Protein AF-A0A833SID5-F1 (afdb_monomer_lite)

pLDDT: mean 71.06, std 21.08, range [28.03, 97.94]

InterPro domains:
  IPR032416 Peptidase M24, C-terminal domain [PF16188] (126-164)
  IPR036005 Creatinase/aminopeptidase-like [G3DSA:3.90.230.10] (4-164)
  IPR036005 Creatinase/aminopeptidase-like [SSF55920] (22-104)
  IPR050422 Xaa-Pro aminopeptidase P [PTHR43763] (23-121)

Foldseek 3Di:
DWDDQKAFDDDDDPDPDDDPDDDDDDAQGKMWRWGKDDDPPPDIDIDIWIKTKHWDPPPVVVVCVVDVPCPVVCPPPPVDTDIDIDTPDQDFDAPVPDDCVCLPLPPDPDDDPVVSVVSPVVSLVVLVVLLVSLVVSCVPVLVVCVVVVVVVVNVVSCVRSPRDDRDPPDDPCPVDNPPPDDDDDDPPPVVVVVVVVVVVVVVVVVVVVVVVVVPDDDD

Organism: NCBI:txid561572

Radius of gyration: 26.22 Å; chains: 1; bounding box: 89×56×56 Å

Structure (mmCIF, N/CA/C/O backbone):
data_AF-A0A833SID5-F1
#
_entry.id   AF-A0A833SID5-F1
#
loop_
_atom_site.group_PDB
_atom_site.id
_atom_site.type_symbol
_atom_site.label_atom_id
_atom_site.label_alt_id
_atom_site.label_comp_id
_atom_site.label_asym_id
_atom_site.label_entity_id
_atom_site.label_seq_id
_atom_site.pdbx_PDB_ins_code
_atom_site.Cartn_x
_atom_site.Cartn_y
_atom_site.Cartn_z
_atom_site.occupancy
_atom_site.B_iso_or_equiv
_atom_site.auth_seq_id
_atom_site.auth_comp_id
_atom_site.auth_asym_id
_atom_site.auth_atom_id
_atom_site.pdbx_PDB_model_num
ATOM 1 N N . MET A 1 1 ? 6.093 3.063 -22.127 1.00 37.88 1 MET A N 1
ATOM 2 C CA . MET A 1 1 ? 6.348 4.447 -21.662 1.00 37.88 1 MET A CA 1
ATOM 3 C C . MET A 1 1 ? 6.406 4.428 -20.140 1.00 37.88 1 MET A C 1
ATOM 5 O O . MET A 1 1 ? 5.466 3.928 -19.537 1.00 37.88 1 MET A O 1
ATOM 9 N N . PHE A 1 2 ? 7.510 4.869 -19.530 1.00 37.38 2 PHE A N 1
ATOM 10 C CA . PHE A 1 2 ? 7.641 4.954 -18.070 1.00 37.38 2 PHE A CA 1
ATOM 11 C C . PHE A 1 2 ? 7.262 6.373 -17.636 1.00 37.38 2 PHE A C 1
ATOM 13 O O . PHE A 1 2 ? 7.946 7.325 -18.006 1.00 37.38 2 PHE A O 1
ATOM 20 N N . LEU A 1 3 ? 6.148 6.524 -16.920 1.00 41.06 3 LEU A N 1
ATOM 21 C CA . LEU A 1 3 ? 5.820 7.775 -16.232 1.00 41.06 3 LEU A CA 1
ATOM 22 C C . LEU A 1 3 ? 6.660 7.871 -14.951 1.00 41.06 3 LEU A C 1
ATOM 24 O O . LEU A 1 3 ? 7.095 6.845 -14.420 1.00 41.06 3 LEU A O 1
ATOM 28 N N . ALA A 1 4 ? 6.918 9.091 -14.474 1.00 56.03 4 ALA A N 1
ATOM 29 C CA . ALA A 1 4 ? 7.622 9.286 -13.211 1.00 56.03 4 ALA A CA 1
ATOM 30 C C . ALA A 1 4 ? 6.845 8.569 -12.090 1.00 56.03 4 ALA A C 1
ATOM 32 O O . ALA A 1 4 ? 5.646 8.796 -11.957 1.00 56.03 4 ALA A O 1
ATOM 33 N N . PRO A 1 5 ? 7.488 7.702 -11.290 1.00 59.44 5 PRO A N 1
ATOM 34 C CA . PRO A 1 5 ? 6.778 6.865 -10.327 1.00 59.44 5 PRO A CA 1
ATOM 35 C C . PRO A 1 5 ? 6.249 7.652 -9.124 1.00 59.44 5 PRO A C 1
ATOM 37 O O . PRO A 1 5 ? 5.543 7.075 -8.310 1.00 59.44 5 PRO A O 1
ATOM 40 N N . ILE A 1 6 ? 6.611 8.929 -8.965 1.00 66.19 6 ILE A N 1
ATOM 41 C CA . ILE A 1 6 ? 6.176 9.775 -7.851 1.00 66.19 6 ILE A CA 1
ATOM 42 C C . ILE A 1 6 ? 5.775 11.151 -8.391 1.00 66.19 6 ILE A C 1
ATOM 44 O O . ILE A 1 6 ? 6.574 11.799 -9.070 1.00 66.19 6 ILE A O 1
ATOM 48 N N . GLY A 1 7 ? 4.564 11.602 -8.061 1.00 61.44 7 GLY A N 1
ATOM 49 C CA . GLY A 1 7 ? 4.047 12.937 -8.361 1.00 61.44 7 GLY A CA 1
ATOM 50 C C . GLY A 1 7 ? 3.874 13.777 -7.092 1.00 61.44 7 GLY A C 1
ATOM 51 O O . GLY A 1 7 ? 3.420 13.286 -6.061 1.00 61.44 7 GLY A O 1
ATOM 52 N N . VAL A 1 8 ? 4.231 15.062 -7.147 1.00 63.41 8 VAL A N 1
ATOM 53 C CA . VAL A 1 8 ? 4.038 16.019 -6.041 1.00 63.41 8 VAL A CA 1
ATOM 54 C C . VAL A 1 8 ? 2.857 16.921 -6.393 1.00 63.41 8 VAL A C 1
ATOM 56 O O . VAL A 1 8 ? 2.918 17.626 -7.395 1.00 63.41 8 VAL A O 1
ATOM 59 N N . SER A 1 9 ? 1.790 16.926 -5.588 1.00 57.00 9 SER A N 1
ATOM 60 C CA . SER A 1 9 ? 0.571 17.697 -5.906 1.00 57.00 9 SER A CA 1
ATOM 61 C C . SER A 1 9 ? 0.494 19.077 -5.231 1.00 57.00 9 SER A C 1
ATOM 63 O O . SER A 1 9 ? -0.507 19.775 -5.395 1.00 57.00 9 SER A O 1
ATOM 65 N N . TYR A 1 10 ? 1.507 19.500 -4.468 1.00 50.84 10 TYR A N 1
ATOM 66 C CA . TYR A 1 10 ? 1.442 20.751 -3.707 1.00 50.84 10 TYR A CA 1
ATOM 67 C C . TYR A 1 10 ? 2.267 21.891 -4.312 1.00 50.84 10 TYR A C 1
ATOM 69 O O . TYR A 1 10 ? 3.487 21.806 -4.429 1.00 50.84 10 TYR A O 1
ATOM 77 N N . GLY A 1 11 ? 1.579 23.007 -4.573 1.00 50.28 11 GLY A N 1
ATOM 78 C CA . GLY A 1 11 ? 2.122 24.349 -4.368 1.00 50.28 11 GLY A CA 1
ATOM 79 C C . GLY A 1 11 ? 3.142 24.870 -5.376 1.00 50.28 11 GLY A C 1
ATOM 80 O O . GLY A 1 11 ? 3.888 25.778 -5.017 1.00 50.28 11 GLY A O 1
ATOM 81 N N . GLN A 1 12 ? 3.180 24.379 -6.618 1.00 48.44 12 GLN A N 1
ATOM 82 C CA . GLN A 1 12 ? 3.775 25.214 -7.661 1.00 48.44 12 GLN A CA 1
ATOM 83 C C . GLN A 1 12 ? 2.841 26.415 -7.872 1.00 48.44 12 GLN A C 1
ATOM 85 O O . GLN A 1 12 ? 1.665 26.204 -8.184 1.00 48.44 12 GLN A O 1
ATOM 90 N N . PRO A 1 13 ? 3.299 27.672 -7.689 1.00 42.59 13 PRO A N 1
ATOM 91 C CA . PRO A 1 13 ? 2.565 28.784 -8.270 1.00 42.59 13 PRO A CA 1
ATOM 92 C C . PRO A 1 13 ? 2.414 28.489 -9.763 1.00 42.59 13 PRO A C 1
ATOM 94 O O . PRO A 1 13 ? 3.293 27.861 -10.361 1.00 42.59 13 PRO A O 1
ATOM 97 N N . ALA A 1 14 ? 1.308 28.924 -10.364 1.00 46.12 14 ALA A N 1
ATOM 98 C CA . ALA A 1 14 ? 1.163 28.951 -11.813 1.00 46.12 14 ALA A CA 1
ATOM 99 C C . ALA A 1 14 ? 2.188 29.944 -12.385 1.00 46.12 14 ALA A C 1
ATOM 101 O O . ALA A 1 14 ? 1.864 31.071 -12.732 1.00 46.12 14 ALA A O 1
ATOM 102 N N . SER A 1 15 ? 3.456 29.551 -12.400 1.00 43.53 15 SER A N 1
ATOM 103 C CA . SER A 1 15 ? 4.529 30.281 -13.035 1.00 43.53 15 SER A CA 1
ATOM 104 C C . SER A 1 15 ? 4.659 29.670 -14.414 1.00 43.53 15 SER A C 1
ATOM 106 O O . SER A 1 15 ? 5.299 28.637 -14.610 1.00 43.53 15 SER A O 1
ATOM 108 N N . SER A 1 16 ? 4.040 30.336 -15.385 1.00 52.62 16 SER A N 1
ATOM 109 C CA . SER A 1 16 ? 4.694 30.506 -16.676 1.00 52.62 16 SER A CA 1
ATOM 110 C C . SER A 1 16 ? 6.193 30.716 -16.416 1.00 52.62 16 SER A C 1
ATOM 112 O O . SER A 1 16 ? 6.540 31.549 -15.583 1.00 52.62 16 SER A O 1
ATOM 114 N N . ASP A 1 17 ? 7.040 29.915 -17.060 1.00 49.53 17 ASP A N 1
ATOM 115 C CA . ASP A 1 17 ? 8.515 29.947 -17.017 1.00 49.53 17 ASP A CA 1
ATOM 116 C C . ASP A 1 17 ? 9.213 28.840 -16.197 1.00 49.53 17 ASP A C 1
ATOM 118 O O . ASP A 1 17 ? 9.650 28.996 -15.063 1.00 49.53 17 ASP A O 1
ATOM 122 N N . LYS A 1 18 ? 9.396 27.696 -16.871 1.00 54.94 18 LYS A N 1
ATOM 123 C CA . LYS A 1 18 ? 10.677 26.973 -17.040 1.00 54.94 18 LYS A CA 1
ATOM 124 C C . LYS A 1 18 ? 11.638 26.792 -15.844 1.00 54.94 18 LYS A C 1
ATOM 126 O O . LYS A 1 18 ? 12.846 26.796 -16.071 1.00 54.94 18 LYS A O 1
ATOM 131 N N . ILE A 1 19 ? 11.191 26.506 -14.620 1.00 46.69 19 ILE A N 1
ATOM 132 C CA . ILE A 1 19 ? 12.093 25.958 -13.581 1.00 46.69 19 ILE A CA 1
ATOM 133 C C . ILE A 1 19 ? 11.416 24.811 -12.815 1.00 46.69 19 ILE A C 1
ATOM 135 O O . ILE A 1 19 ? 10.753 25.008 -11.801 1.00 46.69 19 ILE A O 1
ATOM 139 N N . CYS A 1 20 ? 11.639 23.573 -13.268 1.00 54.81 20 CYS A N 1
ATOM 140 C CA . CYS A 1 20 ? 11.485 22.382 -12.427 1.00 54.81 20 CYS A CA 1
ATOM 141 C C . CYS A 1 20 ? 12.709 22.279 -11.500 1.00 54.81 20 CYS A C 1
ATOM 143 O O . CYS A 1 20 ? 13.642 21.528 -11.775 1.00 54.81 20 CYS A O 1
ATOM 145 N N . GLY A 1 21 ? 12.750 23.095 -10.445 1.00 58.28 21 GLY A N 1
ATOM 146 C CA . GLY A 1 21 ? 13.761 22.982 -9.389 1.00 58.28 21 GLY A CA 1
ATOM 147 C C . GLY A 1 21 ? 13.457 21.818 -8.431 1.00 58.28 21 GLY A C 1
ATOM 148 O O . GLY A 1 21 ? 12.304 21.387 -8.351 1.00 58.28 21 GLY A O 1
ATOM 149 N N . PRO A 1 22 ? 14.456 21.296 -7.693 1.00 62.47 22 PRO A N 1
ATOM 150 C CA . PRO A 1 22 ? 14.21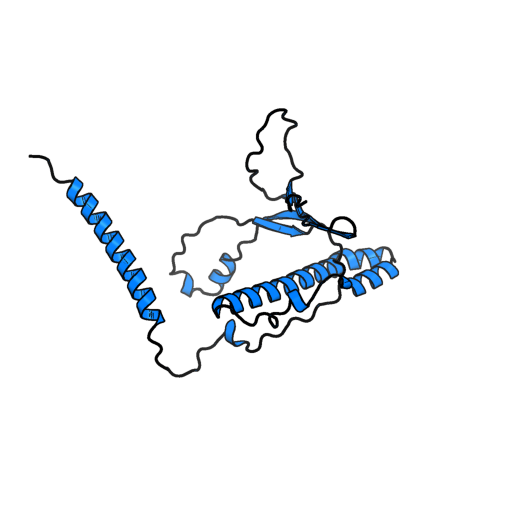5 20.285 -6.668 1.00 62.47 22 PRO A CA 1
ATOM 151 C C . PRO A 1 22 ? 13.313 20.861 -5.569 1.00 62.47 22 PRO A C 1
ATOM 153 O O . PRO A 1 22 ? 13.637 21.875 -4.952 1.00 62.47 22 PRO A O 1
ATOM 156 N N . VAL A 1 23 ? 12.170 20.216 -5.333 1.00 75.62 23 VAL A N 1
ATOM 157 C CA . VAL A 1 23 ? 11.248 20.579 -4.250 1.00 75.62 23 VAL A CA 1
ATOM 158 C C . VAL A 1 23 ? 11.689 19.863 -2.978 1.00 75.62 23 VAL A C 1
ATOM 160 O O . VAL A 1 23 ? 11.726 18.634 -2.928 1.00 75.62 23 VAL A O 1
ATOM 163 N N . GLU A 1 24 ? 12.016 20.631 -1.943 1.00 84.56 24 GLU A N 1
ATOM 164 C CA . GLU A 1 24 ? 12.299 20.091 -0.615 1.00 84.56 24 GLU A CA 1
ATOM 165 C C . GLU A 1 24 ? 10.992 19.635 0.054 1.00 84.56 24 GLU A C 1
ATOM 167 O O . GLU A 1 24 ? 10.058 20.423 0.233 1.00 84.56 24 GLU A O 1
ATOM 172 N N . LEU A 1 25 ? 10.913 18.351 0.413 1.00 87.19 25 LEU A N 1
ATOM 173 C CA . LEU A 1 25 ? 9.738 17.775 1.066 1.00 87.19 25 LEU A CA 1
ATOM 174 C C . LEU A 1 25 ? 9.672 18.192 2.535 1.00 87.19 25 LE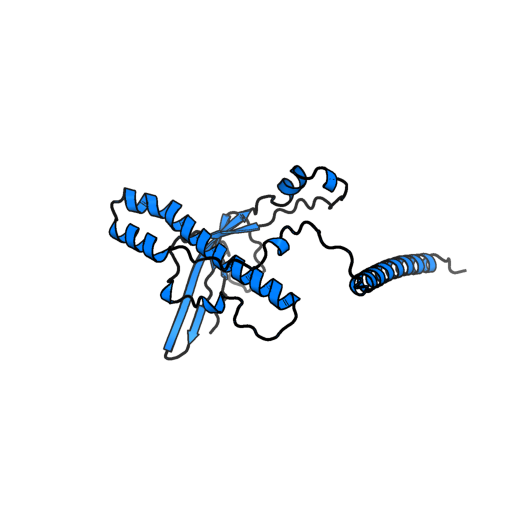U A C 1
ATOM 176 O O . LEU A 1 25 ? 10.667 18.135 3.254 1.00 87.19 25 LEU A O 1
ATOM 180 N N . LYS A 1 26 ? 8.472 18.552 2.994 1.00 88.00 26 LYS A N 1
ATOM 181 C CA . LYS A 1 26 ? 8.204 18.921 4.388 1.00 88.00 26 LYS A CA 1
ATOM 182 C C . LYS A 1 26 ? 7.102 18.035 4.974 1.00 88.00 26 LYS A C 1
ATOM 184 O O . LYS A 1 26 ? 6.251 17.555 4.219 1.00 88.00 26 LYS A O 1
ATOM 189 N N . PRO A 1 27 ? 7.083 17.813 6.301 1.00 89.81 27 PRO A N 1
ATOM 190 C CA . PRO A 1 27 ? 5.969 17.139 6.958 1.00 89.81 27 PRO A CA 1
ATOM 191 C C . PRO A 1 27 ? 4.613 17.752 6.576 1.00 89.81 27 PRO A C 1
ATOM 193 O O . PRO A 1 27 ? 4.485 18.972 6.479 1.00 89.81 27 PRO A O 1
ATOM 196 N N . GLY A 1 28 ? 3.612 16.903 6.348 1.00 88.62 28 GLY A N 1
ATOM 197 C CA . GLY A 1 28 ? 2.272 17.285 5.892 1.00 88.62 28 GLY A CA 1
ATOM 198 C C . GLY A 1 28 ? 2.107 17.371 4.370 1.00 88.62 28 GLY A C 1
ATOM 199 O O . GLY A 1 28 ? 1.001 17.615 3.896 1.00 88.62 28 GLY A O 1
ATOM 200 N N . PHE A 1 29 ? 3.170 17.167 3.581 1.00 90.12 29 PHE A N 1
ATOM 201 C CA . PHE A 1 29 ? 3.059 17.128 2.119 1.00 90.12 29 PHE A CA 1
ATOM 202 C C . PHE A 1 29 ? 2.451 15.808 1.649 1.00 90.12 29 PHE A C 1
ATOM 204 O O . PHE A 1 29 ? 2.858 14.742 2.114 1.00 90.12 29 PHE A O 1
ATOM 211 N N . PHE A 1 30 ? 1.550 15.886 0.668 1.00 89.06 30 PHE A N 1
ATOM 212 C CA . PHE A 1 30 ? 0.949 14.723 0.018 1.00 89.06 30 PHE A CA 1
ATOM 213 C C . PHE A 1 30 ? 1.527 14.513 -1.382 1.00 89.06 30 PHE A C 1
ATOM 215 O O . PHE A 1 30 ? 1.685 15.461 -2.157 1.00 89.06 30 PHE A O 1
ATOM 222 N N . LEU A 1 31 ? 1.829 13.256 -1.692 1.00 88.69 31 LEU A N 1
ATOM 223 C CA . LEU A 1 31 ? 2.454 12.803 -2.930 1.00 88.69 31 LEU A CA 1
ATOM 224 C C . LEU A 1 31 ? 1.667 11.621 -3.495 1.00 88.69 31 LEU A C 1
ATOM 226 O O . LEU A 1 31 ? 1.133 10.828 -2.721 1.00 88.69 31 LEU A O 1
ATOM 230 N N . SER A 1 32 ? 1.640 11.460 -4.814 1.00 88.56 32 SER A N 1
ATOM 231 C CA . SER A 1 32 ? 1.265 10.188 -5.432 1.00 88.56 32 SER A CA 1
ATOM 232 C C . SER A 1 32 ? 2.513 9.326 -5.613 1.00 88.56 32 SER A C 1
ATOM 234 O O . SER A 1 32 ? 3.569 9.820 -5.996 1.00 88.56 32 SER A O 1
ATOM 236 N N . ASN A 1 33 ? 2.410 8.037 -5.310 1.00 91.12 33 ASN A N 1
ATOM 237 C CA . ASN A 1 33 ? 3.386 7.005 -5.638 1.00 91.12 33 ASN A CA 1
ATOM 238 C C . ASN A 1 33 ? 2.692 6.012 -6.562 1.00 91.12 33 ASN A C 1
ATOM 240 O O . ASN A 1 33 ? 1.806 5.288 -6.123 1.00 91.12 33 ASN A O 1
ATOM 244 N N . GLU A 1 34 ? 3.060 6.038 -7.833 1.00 91.31 34 GLU A N 1
ATOM 245 C CA . GLU A 1 34 ? 2.284 5.524 -8.955 1.00 91.31 34 GLU A CA 1
ATOM 246 C C . GLU A 1 34 ? 3.110 4.768 -10.017 1.00 91.31 34 GLU A C 1
ATOM 248 O O . GLU A 1 34 ? 2.949 5.021 -11.219 1.00 91.31 34 GLU A O 1
ATOM 253 N N . PRO A 1 35 ? 4.002 3.830 -9.637 1.00 91.25 35 PRO A N 1
ATOM 254 C CA . PRO A 1 35 ? 4.729 3.028 -10.611 1.00 91.25 35 PRO A CA 1
ATOM 255 C C . PRO A 1 35 ? 3.774 2.261 -11.535 1.00 91.25 35 PRO A C 1
ATOM 257 O O . PRO A 1 35 ? 2.753 1.715 -11.107 1.00 91.25 35 PRO A O 1
ATOM 260 N N . GLY A 1 36 ? 4.139 2.173 -12.815 1.00 91.50 36 GLY A N 1
ATOM 261 C CA . GLY A 1 36 ? 3.363 1.439 -13.805 1.00 91.50 36 GLY A CA 1
ATOM 262 C C . GLY A 1 36 ? 4.198 0.847 -14.935 1.00 91.50 36 GLY A C 1
ATOM 263 O O . GLY A 1 36 ? 5.307 1.295 -15.225 1.00 91.50 36 GLY A O 1
ATOM 264 N N . TYR A 1 37 ? 3.639 -0.176 -15.573 1.00 92.81 37 TYR A N 1
ATOM 265 C CA . TYR A 1 37 ? 4.187 -0.873 -16.729 1.00 92.81 37 TYR A CA 1
ATOM 266 C C . TYR A 1 37 ? 3.083 -1.083 -17.764 1.00 92.81 37 TYR A C 1
ATOM 268 O O . TYR A 1 37 ? 1.976 -1.490 -17.420 1.00 92.81 37 TYR A O 1
ATOM 276 N N . TYR A 1 38 ? 3.398 -0.831 -19.033 1.00 94.62 38 TYR A N 1
ATOM 277 C CA . TYR A 1 38 ? 2.459 -0.955 -20.145 1.00 94.62 38 TYR A CA 1
ATOM 278 C C . TYR A 1 38 ? 3.105 -1.751 -21.270 1.00 94.62 38 TYR A C 1
ATOM 280 O O . TYR A 1 38 ? 4.168 -1.368 -21.767 1.00 94.62 38 TYR A O 1
ATOM 288 N N . LYS A 1 39 ? 2.439 -2.831 -21.674 1.00 94.38 39 LYS A N 1
ATOM 289 C CA . LYS A 1 39 ? 2.784 -3.644 -22.832 1.00 94.38 39 LYS A CA 1
ATOM 290 C C . LYS A 1 39 ? 1.801 -3.327 -23.955 1.00 94.38 39 LYS A C 1
ATOM 292 O O . LYS A 1 39 ? 0.597 -3.533 -23.822 1.00 94.38 39 LYS A O 1
ATOM 297 N N . GLU A 1 40 ? 2.329 -2.781 -25.041 1.00 96.25 40 GLU A N 1
ATOM 298 C CA . GLU A 1 40 ? 1.537 -2.364 -26.196 1.00 96.25 40 GLU A CA 1
ATOM 299 C C . GLU A 1 40 ? 0.745 -3.537 -26.789 1.00 96.25 40 GLU A C 1
ATOM 301 O O . GLU A 1 40 ? 1.264 -4.647 -26.909 1.00 96.25 40 GLU A O 1
ATOM 306 N N . GLY A 1 41 ? -0.524 -3.286 -27.122 1.00 96.88 41 GLY A N 1
ATOM 307 C CA . GLY A 1 41 ? -1.429 -4.291 -27.686 1.00 96.88 41 GLY A CA 1
ATOM 308 C C . GLY A 1 41 ? -1.841 -5.420 -26.732 1.00 96.88 41 GLY A C 1
ATOM 309 O O . GLY A 1 41 ? -2.467 -6.369 -27.191 1.00 96.88 41 GLY A O 1
ATOM 310 N N . ASP A 1 42 ? -1.497 -5.341 -25.442 1.00 97.31 42 ASP A N 1
ATOM 311 C CA . ASP A 1 42 ? -1.743 -6.412 -24.469 1.00 97.31 42 ASP A CA 1
ATOM 312 C C . ASP A 1 42 ? -2.361 -5.850 -23.174 1.00 97.31 42 ASP A C 1
ATOM 314 O O . ASP A 1 42 ? -3.576 -5.664 -23.095 1.00 97.31 42 ASP A O 1
ATOM 318 N N . PHE A 1 43 ? -1.550 -5.492 -22.171 1.00 95.56 43 PHE A N 1
ATOM 319 C CA . PHE A 1 43 ? -2.041 -5.031 -20.869 1.00 95.56 43 PHE A CA 1
ATOM 320 C C . PHE A 1 43 ? -1.210 -3.888 -20.278 1.00 95.56 43 PHE A C 1
ATOM 322 O O . PHE A 1 43 ? -0.062 -3.645 -20.653 1.00 95.56 43 PHE A O 1
ATOM 329 N N . GLY A 1 44 ? -1.784 -3.209 -19.286 1.00 94.94 44 GLY A N 1
ATOM 330 C CA . GLY A 1 44 ? -1.102 -2.218 -18.461 1.00 94.94 44 GLY A CA 1
ATOM 331 C C . GLY A 1 44 ? -1.427 -2.404 -16.985 1.00 94.94 44 GLY A C 1
ATOM 332 O O . GLY A 1 44 ? -2.532 -2.810 -16.633 1.00 94.94 44 GLY A O 1
ATOM 333 N N . VAL A 1 45 ? -0.462 -2.108 -16.121 1.00 94.06 45 VAL A N 1
ATOM 334 C CA . VAL A 1 45 ? -0.610 -2.137 -14.662 1.00 94.06 45 VAL A CA 1
ATOM 335 C C . VAL A 1 45 ? -0.051 -0.837 -14.103 1.00 94.06 45 VAL A C 1
ATOM 337 O O . VAL A 1 45 ? 1.050 -0.434 -14.470 1.00 94.06 45 VAL A O 1
ATOM 340 N N . ARG A 1 46 ? -0.786 -0.199 -13.191 1.00 94.12 46 ARG A N 1
ATOM 341 C CA . ARG A 1 46 ? -0.331 0.957 -12.410 1.00 94.12 46 ARG A CA 1
ATOM 342 C C . ARG A 1 46 ? -0.776 0.764 -10.967 1.00 94.12 46 ARG A C 1
ATOM 344 O O . ARG A 1 46 ? -1.927 0.407 -10.730 1.00 94.12 46 ARG A O 1
ATOM 351 N N . LEU A 1 47 ? 0.139 0.959 -10.027 1.00 92.88 47 LEU A N 1
ATOM 352 C CA . LEU A 1 47 ? -0.124 0.853 -8.595 1.00 92.88 47 LEU A CA 1
ATOM 353 C C . LEU A 1 47 ? 0.002 2.241 -7.994 1.00 92.88 47 LEU A C 1
ATOM 355 O O . LEU A 1 47 ? 1.111 2.745 -7.930 1.00 92.88 47 LEU A O 1
ATOM 359 N N . GLU A 1 48 ? -1.109 2.848 -7.586 1.00 93.31 48 GLU A N 1
ATOM 360 C CA . GLU A 1 48 ? -1.139 4.231 -7.108 1.00 93.31 48 GLU A CA 1
ATOM 361 C C . GLU A 1 48 ? -1.558 4.318 -5.638 1.00 93.31 48 GLU A C 1
ATOM 363 O O . GLU A 1 48 ? -2.674 3.951 -5.268 1.00 93.31 48 GLU A O 1
ATOM 368 N N . ASN A 1 49 ? -0.669 4.873 -4.814 1.00 92.69 49 ASN A N 1
ATOM 369 C CA . ASN A 1 49 ? -0.918 5.210 -3.419 1.00 92.69 49 ASN A CA 1
ATOM 370 C C . ASN A 1 49 ? -0.667 6.699 -3.183 1.00 92.69 49 ASN A C 1
ATOM 372 O O . ASN A 1 49 ? 0.348 7.243 -3.612 1.00 92.69 49 ASN A O 1
ATOM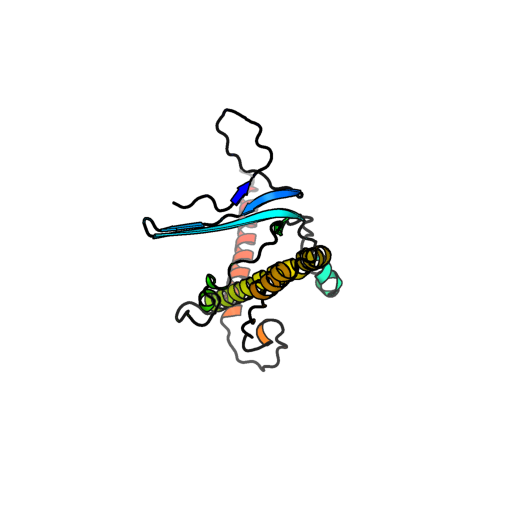 376 N N . ILE A 1 50 ? -1.543 7.339 -2.411 1.00 94.06 50 ILE A N 1
ATOM 377 C CA . ILE A 1 50 ? -1.263 8.653 -1.844 1.00 94.06 50 ILE A CA 1
ATOM 378 C C . ILE A 1 50 ? -0.421 8.461 -0.585 1.00 94.06 50 ILE A C 1
ATOM 380 O O . ILE A 1 50 ? -0.782 7.680 0.300 1.00 94.06 50 ILE A O 1
ATOM 384 N N . LEU A 1 51 ? 0.695 9.175 -0.511 1.00 92.50 51 LEU A N 1
ATOM 385 C CA . LEU A 1 51 ? 1.637 9.172 0.596 1.00 92.50 51 LEU A CA 1
ATOM 386 C C . LEU A 1 51 ? 1.638 10.537 1.282 1.00 92.50 51 LEU A C 1
ATOM 388 O O . LEU A 1 51 ? 1.705 11.568 0.621 1.00 92.50 51 LEU A O 1
ATOM 392 N N . GLU A 1 52 ? 1.626 10.536 2.607 1.00 92.69 52 GLU A N 1
ATOM 393 C CA . GLU A 1 52 ? 1.877 11.707 3.442 1.00 92.69 52 GLU A CA 1
ATOM 394 C C . GLU A 1 52 ? 3.342 11.694 3.899 1.00 92.69 52 GLU A C 1
ATOM 396 O O . GLU A 1 52 ? 3.852 10.680 4.384 1.00 92.69 52 GLU A O 1
ATOM 401 N N . THR A 1 53 ? 4.025 12.826 3.769 1.00 91.62 53 THR A N 1
ATOM 402 C CA . THR A 1 53 ? 5.358 13.035 4.338 1.00 91.62 53 THR A CA 1
ATOM 403 C C . THR A 1 53 ? 5.217 13.305 5.830 1.00 91.62 53 THR A C 1
ATOM 405 O O . THR A 1 53 ? 4.548 14.254 6.229 1.00 91.62 53 THR A O 1
ATOM 408 N N . VAL A 1 54 ? 5.862 12.503 6.670 1.00 91.19 54 VAL A N 1
ATOM 409 C CA . VAL A 1 54 ? 5.829 12.648 8.131 1.00 91.19 54 VAL A CA 1
ATOM 410 C C . VAL A 1 54 ? 7.235 12.536 8.706 1.00 91.19 54 VAL A C 1
ATOM 412 O O . VAL A 1 54 ? 8.125 11.942 8.100 1.00 91.19 54 VAL A O 1
ATOM 415 N N . GLU A 1 55 ? 7.456 13.065 9.904 1.00 90.81 55 GLU A N 1
ATOM 416 C CA . GLU A 1 55 ? 8.732 12.866 10.589 1.00 90.81 55 GLU A CA 1
ATOM 417 C C . GLU A 1 55 ? 8.932 11.378 10.928 1.00 90.81 55 GLU A C 1
ATOM 419 O O . GLU A 1 55 ? 8.075 10.701 11.515 1.00 90.81 55 GLU A O 1
ATOM 424 N N . ALA A 1 56 ? 10.087 10.834 10.555 1.00 83.69 56 ALA A N 1
ATOM 425 C CA . ALA A 1 56 ? 10.559 9.573 11.085 1.00 83.69 56 ALA A CA 1
ATOM 426 C C . ALA A 1 56 ? 10.990 9.839 12.530 1.00 83.69 56 ALA A C 1
ATOM 428 O O . ALA A 1 56 ? 11.956 10.557 12.786 1.00 83.69 56 ALA A O 1
ATOM 429 N N . GLY A 1 57 ? 10.233 9.295 13.488 1.00 71.62 57 GLY A N 1
ATOM 430 C CA . GLY A 1 57 ? 10.563 9.415 14.907 1.00 71.62 57 GLY A CA 1
ATOM 431 C C . GLY A 1 57 ? 12.028 9.051 15.185 1.00 71.62 57 GLY A C 1
ATOM 432 O O . GLY A 1 57 ? 12.652 8.313 14.425 1.00 71.62 57 GLY A O 1
ATOM 433 N N . LYS A 1 58 ? 12.587 9.571 16.283 1.00 58.72 58 LYS A N 1
ATOM 434 C CA . LYS A 1 58 ? 14.003 9.407 16.662 1.00 58.72 58 LYS A CA 1
ATOM 435 C C . LYS A 1 58 ? 14.326 7.952 17.048 1.00 58.72 58 LYS A C 1
ATOM 437 O O . LYS A 1 58 ? 14.569 7.655 18.214 1.00 58.72 58 LYS A O 1
ATOM 442 N N . SER A 1 59 ? 14.351 7.032 16.089 1.00 52.09 59 SER A N 1
ATOM 443 C CA . SER A 1 59 ? 14.578 5.601 16.334 1.00 52.09 59 SER A CA 1
ATOM 444 C C . SER A 1 59 ? 15.987 5.298 16.849 1.00 52.09 59 SER A C 1
ATOM 446 O O . SER A 1 59 ? 16.187 4.294 17.525 1.00 52.09 59 SER A O 1
ATOM 448 N N . VAL A 1 60 ? 16.953 6.192 16.621 1.00 49.78 60 VAL A N 1
ATOM 449 C CA . VAL A 1 60 ? 18.330 6.031 17.121 1.00 49.78 60 VAL A CA 1
ATOM 450 C C . VAL A 1 60 ? 18.455 6.415 18.606 1.00 49.78 60 VAL A C 1
ATOM 452 O O . VAL A 1 60 ? 19.318 5.903 19.311 1.00 49.78 60 VAL A O 1
ATOM 455 N N . GLY A 1 61 ? 17.559 7.263 19.128 1.00 47.53 61 GLY A N 1
ATOM 456 C CA . GLY A 1 61 ? 17.605 7.710 20.526 1.00 47.53 61 GLY A CA 1
ATOM 457 C C . GLY A 1 61 ? 17.143 6.657 21.540 1.00 47.53 61 GLY A C 1
ATOM 458 O O . GLY A 1 61 ? 17.664 6.610 22.652 1.00 47.53 61 GLY A O 1
ATOM 459 N N . SER A 1 62 ? 16.197 5.787 21.167 1.00 46.00 62 SER A N 1
ATOM 460 C CA . SER A 1 62 ? 15.652 4.776 22.090 1.00 46.00 62 SER A CA 1
ATOM 461 C C . SER A 1 62 ? 16.591 3.593 22.330 1.00 46.00 62 SER A C 1
ATOM 463 O O . SER A 1 62 ? 16.623 3.076 23.442 1.00 46.00 62 SER A O 1
ATOM 465 N N . LEU A 1 63 ? 17.401 3.193 21.343 1.00 47.59 63 LEU A N 1
ATOM 466 C CA . LEU A 1 63 ? 18.411 2.138 21.522 1.00 47.59 63 LEU A CA 1
ATOM 467 C C . LEU A 1 63 ? 19.562 2.586 22.437 1.00 47.59 63 LEU A C 1
ATOM 469 O O . LEU A 1 63 ? 20.030 1.808 23.265 1.00 47.59 63 LEU A O 1
ATOM 473 N N . ILE A 1 64 ? 19.959 3.861 22.359 1.00 49.84 64 ILE A N 1
ATOM 474 C CA . ILE A 1 64 ? 20.982 4.456 23.239 1.00 49.84 64 ILE A CA 1
ATOM 475 C C . ILE A 1 64 ? 20.506 4.490 24.700 1.00 49.84 64 ILE A C 1
ATOM 477 O O . ILE A 1 64 ? 21.309 4.328 25.613 1.00 49.84 64 ILE A O 1
ATOM 481 N N . LYS A 1 65 ? 19.194 4.614 24.940 1.00 49.03 65 LYS A N 1
ATOM 482 C CA . LYS A 1 65 ? 18.618 4.582 26.294 1.00 49.03 65 LYS A CA 1
ATOM 483 C C . LYS A 1 65 ? 18.697 3.198 26.955 1.00 49.03 65 LYS A C 1
ATOM 485 O O . LYS A 1 65 ? 18.688 3.114 28.178 1.00 49.03 65 LYS A O 1
ATOM 490 N N . ILE A 1 66 ? 18.762 2.130 26.156 1.00 55.41 66 ILE A N 1
ATOM 491 C CA . ILE A 1 66 ? 18.789 0.734 26.623 1.00 55.41 66 ILE A CA 1
ATOM 492 C C . ILE A 1 66 ? 20.226 0.253 26.875 1.00 55.41 66 ILE A C 1
ATOM 494 O O . ILE A 1 66 ? 20.436 -0.641 27.691 1.00 55.41 66 ILE A O 1
ATOM 498 N N . ILE A 1 67 ? 21.228 0.853 26.222 1.00 54.66 67 ILE A N 1
ATOM 499 C CA . ILE A 1 67 ? 22.634 0.458 26.361 1.00 54.66 67 ILE A CA 1
ATOM 500 C C . ILE A 1 67 ? 23.454 1.648 26.891 1.00 54.66 67 ILE A C 1
ATOM 502 O O . ILE A 1 67 ? 24.067 2.370 26.102 1.00 54.66 67 ILE A O 1
ATOM 506 N N . PRO A 1 68 ? 23.556 1.822 28.226 1.00 56.47 68 PRO A N 1
ATOM 507 C CA . PRO A 1 68 ? 24.342 2.895 28.852 1.00 56.47 68 PRO A CA 1
ATOM 508 C C . PRO A 1 68 ? 25.812 2.908 28.403 1.00 56.47 68 PRO A C 1
ATOM 510 O O . PRO A 1 68 ? 26.491 3.928 28.423 1.00 56.47 68 PRO A O 1
ATOM 513 N N . LYS A 1 69 ? 26.325 1.755 27.956 1.00 52.09 69 LYS A N 1
ATOM 514 C CA . LYS A 1 69 ? 27.725 1.563 27.560 1.00 52.09 69 LYS A CA 1
ATOM 515 C C . LYS A 1 69 ? 28.088 2.214 26.217 1.00 52.09 69 LYS A C 1
ATOM 517 O O . LYS A 1 69 ? 29.274 2.396 25.948 1.00 52.09 69 LYS A O 1
ATOM 522 N N . LEU A 1 70 ? 27.100 2.574 25.391 1.00 52.06 70 LEU A N 1
ATOM 523 C CA . LEU A 1 70 ? 27.317 3.241 24.099 1.00 52.06 70 LEU A CA 1
ATOM 524 C C . LEU A 1 70 ? 27.470 4.764 24.219 1.00 52.06 70 LEU A C 1
ATOM 526 O O . LEU A 1 70 ? 27.876 5.401 23.254 1.00 52.06 70 LEU A O 1
ATOM 530 N N . GLU A 1 71 ? 27.235 5.344 25.399 1.00 52.81 71 GLU A N 1
ATOM 531 C CA . GLU A 1 71 ? 27.357 6.789 25.643 1.00 52.81 71 GLU A CA 1
ATOM 532 C C . GLU A 1 71 ? 28.791 7.317 25.427 1.00 52.81 71 GLU A C 1
ATOM 534 O O . GLU A 1 71 ? 28.987 8.468 25.047 1.00 52.81 71 GLU A O 1
ATOM 539 N N . LYS A 1 72 ? 29.810 6.456 25.586 1.00 46.56 72 LYS A N 1
ATOM 540 C CA . LYS A 1 72 ? 31.223 6.795 25.323 1.00 46.56 72 LYS A CA 1
ATOM 541 C C . LYS A 1 72 ? 31.603 6.813 23.844 1.00 46.56 72 LYS A C 1
ATOM 543 O O . LYS A 1 72 ? 32.650 7.359 23.499 1.00 46.56 72 LYS A O 1
ATOM 548 N N . PHE A 1 73 ? 30.793 6.219 22.971 1.00 48.66 73 PHE A N 1
ATOM 549 C CA . PHE A 1 73 ? 30.969 6.367 21.534 1.00 48.66 73 PHE A CA 1
ATOM 550 C C . PHE A 1 73 ? 30.220 7.637 21.144 1.00 48.66 73 PHE A C 1
ATOM 552 O O . PHE A 1 73 ? 29.031 7.596 20.842 1.00 48.66 73 PHE A O 1
ATOM 559 N N . SER A 1 74 ? 30.909 8.779 21.224 1.00 43.78 74 SER A N 1
ATOM 560 C CA . SER A 1 74 ? 30.413 10.086 20.786 1.00 43.78 74 SER A CA 1
ATOM 561 C C . SER A 1 74 ? 30.111 10.069 19.285 1.00 43.78 74 SER A C 1
ATOM 563 O O . SER A 1 74 ? 30.836 10.646 18.476 1.00 43.78 74 SER A O 1
ATOM 565 N N . ILE A 1 75 ? 29.021 9.411 18.894 1.00 52.28 75 ILE A N 1
ATOM 566 C CA . ILE A 1 75 ? 28.339 9.685 17.643 1.00 52.28 75 ILE A CA 1
ATOM 567 C C . ILE A 1 75 ? 27.841 11.110 17.822 1.00 52.28 75 ILE A C 1
ATOM 569 O O . ILE A 1 75 ? 26.933 11.368 18.614 1.00 52.28 75 ILE A O 1
ATOM 573 N N . LYS A 1 76 ? 28.524 12.047 17.155 1.00 45.59 76 LYS A N 1
ATOM 574 C CA . LYS A 1 76 ? 28.101 13.439 16.997 1.00 45.59 76 LYS A CA 1
ATOM 575 C C . LYS A 1 76 ? 26.587 13.406 16.811 1.00 45.59 76 LYS A C 1
ATOM 577 O O . LYS A 1 76 ? 26.114 12.803 15.854 1.00 45.59 76 LYS A O 1
ATOM 582 N N . LYS A 1 77 ? 25.843 13.944 17.777 1.00 49.19 77 LYS A N 1
ATOM 583 C CA . LYS A 1 77 ? 24.382 13.976 17.768 1.00 49.19 77 LYS A CA 1
ATOM 584 C C . LYS A 1 77 ? 23.962 14.862 16.600 1.00 49.19 77 LYS A C 1
ATOM 586 O O . LYS A 1 77 ? 23.728 16.049 16.793 1.00 49.19 77 LYS A O 1
ATOM 591 N N . THR A 1 78 ? 23.939 14.322 15.386 1.00 49.25 78 THR A N 1
ATOM 592 C CA . THR A 1 78 ? 23.307 14.970 14.248 1.00 49.25 78 THR A CA 1
ATOM 593 C C . THR A 1 78 ? 21.842 15.051 14.634 1.00 49.25 78 THR A C 1
ATOM 595 O O . THR A 1 78 ? 21.138 14.047 14.709 1.00 49.25 78 THR A O 1
ATOM 598 N N . SER A 1 79 ? 21.395 16.247 15.002 1.00 56.91 79 SER A N 1
ATOM 599 C CA . SER A 1 79 ? 20.004 16.560 15.331 1.00 56.91 79 SER A CA 1
ATOM 600 C C . SER A 1 79 ? 19.117 16.562 14.084 1.00 56.91 79 SER A C 1
ATOM 602 O O . SER A 1 79 ? 18.136 17.297 14.026 1.00 56.91 79 SER A O 1
ATOM 604 N N . GLU A 1 80 ? 19.491 15.790 13.071 1.00 66.38 80 GLU A N 1
ATOM 605 C CA . GLU A 1 80 ? 18.797 15.712 11.803 1.00 66.38 80 GLU A CA 1
ATOM 606 C C . GLU A 1 80 ? 17.573 14.826 12.008 1.00 66.38 80 GLU A C 1
ATOM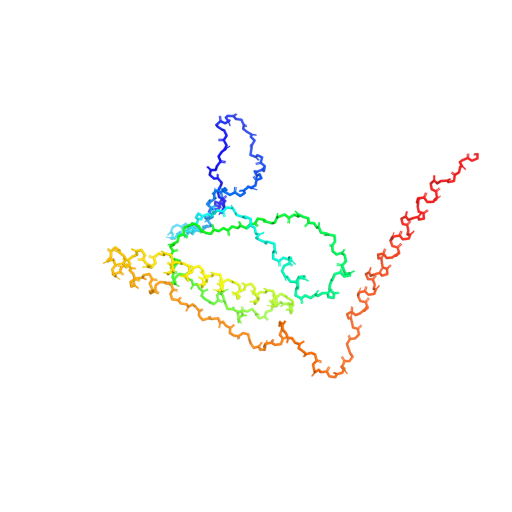 608 O O . GLU A 1 80 ? 17.659 13.671 12.437 1.00 66.38 80 GLU A O 1
ATOM 613 N N . SER A 1 81 ? 16.405 15.423 11.793 1.00 74.25 81 SER A N 1
ATOM 614 C CA . SER A 1 81 ? 15.159 14.681 11.712 1.00 74.25 81 SER A CA 1
ATOM 615 C C . SER A 1 81 ? 15.123 14.004 10.348 1.00 74.25 81 SER A C 1
ATOM 617 O O . SER A 1 81 ? 15.351 14.628 9.315 1.00 74.25 81 SER A O 1
ATOM 619 N N . PHE A 1 82 ? 14.876 12.700 10.343 1.00 86.62 82 PHE A N 1
ATOM 620 C CA . PHE A 1 82 ? 14.613 11.989 9.101 1.00 86.62 82 PHE A CA 1
ATOM 621 C C . PHE A 1 82 ? 13.130 12.130 8.772 1.00 86.62 82 PHE A C 1
ATOM 623 O O . PHE A 1 82 ? 12.295 12.203 9.672 1.00 86.62 82 PHE A O 1
ATOM 630 N N . LEU A 1 83 ? 12.791 12.142 7.488 1.00 89.12 83 LEU A N 1
ATOM 631 C CA . LEU A 1 83 ? 11.410 12.054 7.024 1.00 89.12 83 LEU A CA 1
ATOM 632 C C . LEU A 1 83 ? 11.111 10.619 6.592 1.00 89.12 83 LEU A C 1
ATOM 634 O O . LEU A 1 83 ? 11.998 9.873 6.177 1.00 89.12 83 LEU A O 1
ATOM 638 N N . LYS A 1 84 ? 9.848 10.225 6.698 1.00 90.25 84 LYS A N 1
ATOM 639 C CA . LYS A 1 84 ? 9.320 8.976 6.152 1.00 90.25 84 LYS A CA 1
ATOM 640 C C . LYS A 1 84 ? 7.987 9.241 5.468 1.00 90.25 84 LYS A C 1
ATOM 642 O O . LYS A 1 84 ? 7.344 10.260 5.706 1.00 90.25 84 LYS A O 1
ATOM 647 N N . PHE A 1 85 ? 7.548 8.275 4.678 1.00 92.50 85 PHE A N 1
ATOM 648 C CA . PHE A 1 85 ? 6.227 8.299 4.073 1.00 92.50 85 PHE A CA 1
ATOM 649 C C . PHE A 1 85 ? 5.251 7.438 4.867 1.00 92.50 85 PHE A C 1
ATOM 651 O O . PHE A 1 85 ? 5.609 6.380 5.392 1.00 92.50 85 PHE A O 1
ATOM 658 N N . ARG A 1 86 ? 4.011 7.908 4.956 1.00 91.50 86 ARG A N 1
ATOM 659 C CA . ARG A 1 86 ? 2.875 7.172 5.499 1.00 91.50 86 ARG A CA 1
ATOM 660 C C . ARG A 1 86 ? 1.837 7.009 4.397 1.00 91.50 86 ARG A C 1
ATOM 662 O O . ARG A 1 86 ? 1.396 7.999 3.829 1.00 91.50 86 ARG A O 1
ATOM 669 N N . ASP A 1 87 ? 1.404 5.779 4.136 1.00 92.94 87 ASP A N 1
ATOM 670 C CA . ASP A 1 87 ? 0.305 5.542 3.199 1.00 92.94 87 ASP A CA 1
ATOM 671 C C . ASP A 1 87 ? -1.000 6.175 3.701 1.00 92.94 87 ASP A C 1
ATOM 673 O O . ASP A 1 87 ? -1.399 5.999 4.857 1.00 92.94 87 ASP A O 1
ATOM 677 N N . VAL A 1 88 ? -1.683 6.894 2.825 1.00 94.44 88 VAL A N 1
ATOM 678 C CA . VAL A 1 88 ? -3.003 7.488 3.071 1.00 94.44 88 VAL A CA 1
ATOM 679 C C . VAL A 1 88 ? -4.074 6.637 2.401 1.00 94.44 88 VAL A C 1
ATOM 681 O O . VAL A 1 88 ? -5.123 6.381 2.988 1.00 94.44 88 VAL A O 1
ATOM 684 N N . THR A 1 89 ? -3.787 6.129 1.200 1.00 94.62 89 THR A N 1
ATOM 685 C CA . THR A 1 89 ? -4.641 5.153 0.522 1.00 94.62 89 THR A CA 1
ATOM 686 C C . THR A 1 89 ? -4.648 3.839 1.302 1.00 94.62 89 THR A C 1
ATOM 688 O O . THR A 1 89 ? -3.598 3.233 1.515 1.00 94.62 89 THR A O 1
ATOM 691 N N . LEU A 1 90 ? -5.834 3.375 1.703 1.00 96.31 90 LEU A N 1
ATOM 692 C CA . LEU A 1 90 ? -6.038 2.119 2.434 1.00 96.31 90 LEU A CA 1
ATOM 693 C C . LEU A 1 90 ? -6.905 1.159 1.618 1.00 96.31 90 LEU A C 1
ATOM 695 O O . LEU A 1 90 ? -8.058 0.889 1.953 1.00 96.31 90 LEU A O 1
ATOM 699 N N . VAL A 1 91 ? -6.335 0.656 0.524 1.00 95.81 91 VAL A N 1
ATOM 700 C CA . VAL A 1 91 ? -6.978 -0.301 -0.380 1.00 95.81 91 VAL A CA 1
ATOM 701 C C . VAL A 1 91 ? -6.011 -1.461 -0.606 1.00 95.81 91 VAL A C 1
ATOM 703 O O . VAL A 1 91 ? -4.858 -1.221 -0.952 1.00 95.81 91 VAL A O 1
ATOM 706 N N . PRO A 1 92 ? -6.428 -2.722 -0.398 1.00 96.06 92 PRO A N 1
ATOM 707 C CA . PRO A 1 92 ? -5.521 -3.849 -0.556 1.00 96.06 92 PRO A CA 1
ATOM 708 C C . PRO A 1 92 ? -5.087 -4.013 -2.015 1.00 96.06 92 PRO A C 1
ATOM 710 O O . PRO A 1 92 ? -5.912 -3.931 -2.927 1.00 96.06 92 PRO A O 1
ATOM 713 N N . TYR A 1 93 ? -3.809 -4.329 -2.220 1.00 94.88 93 TYR A N 1
ATOM 714 C CA . TYR A 1 93 ? -3.305 -4.798 -3.511 1.00 94.88 93 TYR A CA 1
ATOM 715 C C . TYR A 1 93 ? -3.964 -6.127 -3.903 1.00 94.88 93 TYR A C 1
ATOM 717 O O . TYR A 1 93 ? -4.357 -6.905 -3.034 1.00 94.88 93 TYR A O 1
ATOM 725 N N . GLU A 1 94 ? -4.070 -6.413 -5.205 1.00 95.06 94 GLU A N 1
ATOM 726 C CA . GLU A 1 94 ? -4.672 -7.658 -5.697 1.00 95.06 94 GLU A CA 1
ATOM 727 C C . GLU A 1 94 ? -3.734 -8.858 -5.471 1.00 95.06 94 GLU A C 1
ATOM 729 O O . GLU A 1 94 ? -2.745 -8.984 -6.195 1.00 95.06 94 GLU A O 1
ATOM 734 N N . PRO A 1 95 ? -4.042 -9.797 -4.550 1.00 92.69 95 PRO A N 1
ATOM 735 C CA . PRO A 1 95 ? -3.119 -10.885 -4.221 1.00 92.69 95 PRO A CA 1
ATOM 736 C C . PRO A 1 95 ? -2.852 -11.828 -5.396 1.00 92.69 95 PRO A C 1
ATOM 738 O O . PRO A 1 95 ? -1.761 -12.370 -5.519 1.00 92.69 95 PRO A O 1
ATOM 741 N N . LYS A 1 96 ? -3.830 -12.000 -6.298 1.00 93.44 96 LYS A N 1
ATOM 742 C CA . LYS A 1 96 ? -3.691 -12.864 -7.483 1.00 93.44 96 LYS A CA 1
ATOM 743 C C . LYS A 1 96 ? -2.668 -12.356 -8.501 1.00 93.44 96 LYS A C 1
ATOM 745 O O . LYS A 1 96 ? -2.238 -13.132 -9.345 1.00 93.44 96 LYS A O 1
ATOM 750 N N . LEU A 1 97 ? -2.324 -11.069 -8.450 1.00 92.81 97 LEU A N 1
ATOM 751 C CA . LEU A 1 97 ? -1.364 -10.436 -9.356 1.00 92.81 97 LEU A CA 1
ATOM 752 C C . LEU A 1 97 ? 0.021 -10.274 -8.716 1.00 92.81 97 LEU A C 1
ATOM 754 O O . LEU A 1 97 ? 0.910 -9.679 -9.320 1.00 92.81 97 LEU A O 1
ATOM 758 N N . ILE A 1 98 ? 0.219 -10.806 -7.507 1.00 89.38 98 ILE A N 1
ATOM 759 C CA . ILE A 1 98 ? 1.512 -10.803 -6.828 1.00 89.38 98 ILE A CA 1
ATOM 760 C C . ILE A 1 98 ? 2.194 -12.138 -7.104 1.00 89.38 98 ILE A C 1
ATOM 762 O O . ILE A 1 98 ? 1.743 -13.191 -6.656 1.00 89.38 98 ILE A O 1
ATOM 766 N N . ASN A 1 99 ? 3.313 -12.095 -7.823 1.00 88.00 99 ASN A N 1
ATOM 767 C CA . ASN A 1 99 ? 4.170 -13.261 -7.965 1.00 88.00 99 ASN A CA 1
ATOM 768 C C . ASN A 1 99 ? 5.014 -13.440 -6.690 1.00 88.00 99 ASN A C 1
ATOM 770 O O . ASN A 1 99 ? 6.037 -12.778 -6.511 1.00 88.00 99 ASN A O 1
ATOM 774 N N . TYR A 1 100 ? 4.582 -14.339 -5.803 1.00 80.62 100 TYR A N 1
ATOM 775 C CA . TYR A 1 100 ? 5.279 -14.632 -4.548 1.00 80.62 100 TYR A CA 1
ATOM 776 C C . TYR A 1 100 ? 6.662 -15.263 -4.747 1.00 80.62 100 TYR A C 1
ATOM 778 O O . TYR A 1 100 ? 7.500 -15.136 -3.860 1.00 80.62 100 TYR A O 1
ATOM 786 N N . ASP A 1 101 ? 6.953 -15.865 -5.903 1.00 77.00 101 ASP A N 1
ATOM 787 C CA . ASP A 1 101 ? 8.281 -16.422 -6.186 1.00 77.00 101 ASP A CA 1
ATOM 788 C C . ASP A 1 101 ? 9.316 -15.324 -6.439 1.00 77.00 101 ASP A C 1
ATOM 790 O O . ASP A 1 101 ? 10.485 -15.480 -6.093 1.00 77.00 101 ASP A O 1
ATOM 794 N N . MET A 1 102 ? 8.890 -14.165 -6.956 1.00 75.06 102 MET A N 1
ATOM 795 C CA . MET A 1 102 ? 9.738 -12.964 -7.007 1.00 75.06 102 MET A CA 1
ATOM 796 C C . MET A 1 102 ? 10.013 -12.395 -5.607 1.00 75.06 102 MET A C 1
ATOM 798 O O . MET A 1 102 ? 10.986 -11.666 -5.408 1.00 75.06 102 MET A O 1
ATOM 802 N N . LEU A 1 103 ? 9.170 -12.763 -4.641 1.00 68.94 103 LEU A N 1
ATOM 803 C CA . LEU A 1 103 ? 9.316 -12.507 -3.213 1.00 68.94 103 LEU A CA 1
ATOM 804 C C . LEU A 1 103 ? 9.861 -13.742 -2.473 1.00 68.94 103 LEU A C 1
ATOM 806 O O . LEU A 1 103 ? 9.713 -13.828 -1.257 1.00 68.94 103 LEU A O 1
ATOM 810 N N . ASN A 1 104 ? 10.474 -14.711 -3.162 1.00 59.97 104 ASN A N 1
ATOM 811 C CA . ASN A 1 104 ? 11.106 -15.868 -2.536 1.00 59.97 104 ASN A CA 1
ATOM 812 C C . ASN A 1 104 ? 12.611 -15.876 -2.850 1.00 59.97 104 ASN A C 1
ATOM 814 O O . ASN A 1 104 ? 13.012 -15.764 -4.012 1.00 59.97 104 ASN A O 1
ATOM 818 N N . PRO A 1 105 ? 13.484 -16.005 -1.838 1.00 57.38 105 PRO A N 1
ATOM 819 C CA . PRO A 1 105 ? 14.929 -16.050 -2.049 1.00 57.38 105 PRO A CA 1
ATOM 820 C C . PRO A 1 105 ? 15.455 -17.280 -2.813 1.00 57.38 105 PRO A C 1
ATOM 822 O O . PRO A 1 105 ? 16.639 -17.313 -3.153 1.00 57.38 105 PRO A O 1
ATOM 825 N N . SER A 1 106 ? 14.627 -18.295 -3.080 1.00 54.06 106 SER A N 1
ATOM 826 C CA . SER A 1 106 ? 15.059 -19.588 -3.632 1.00 54.06 106 SER A CA 1
ATOM 827 C C . SER A 1 106 ? 15.512 -19.571 -5.102 1.00 54.06 106 SER A C 1
ATOM 829 O O . SER A 1 106 ? 16.257 -20.461 -5.497 1.00 54.06 106 SER A O 1
ATOM 831 N N . HIS A 1 107 ? 15.141 -18.570 -5.909 1.00 46.59 107 HIS A N 1
ATOM 832 C CA . HIS A 1 107 ? 15.339 -18.577 -7.374 1.00 46.59 107 HIS A CA 1
ATOM 833 C C . HIS A 1 107 ? 16.611 -17.871 -7.894 1.00 46.59 107 HIS A C 1
ATOM 835 O O . HIS A 1 107 ? 16.634 -17.365 -9.015 1.00 46.59 107 HIS A O 1
ATOM 841 N N . VAL A 1 108 ? 17.692 -17.790 -7.110 1.00 49.56 108 VAL A N 1
ATOM 842 C CA . VAL A 1 108 ? 18.927 -17.108 -7.555 1.00 49.56 108 VAL A CA 1
ATOM 843 C C . VAL A 1 108 ? 20.137 -17.995 -7.329 1.00 49.56 108 VAL A C 1
ATOM 845 O O . VAL A 1 108 ? 20.754 -17.976 -6.265 1.00 49.56 108 VAL A O 1
ATOM 848 N N . GLU A 1 109 ? 20.483 -18.772 -8.349 1.00 50.84 109 GLU A N 1
ATOM 849 C CA . GLU A 1 109 ? 21.564 -19.754 -8.264 1.00 50.84 109 GLU A CA 1
ATOM 850 C C . GLU A 1 109 ? 22.980 -19.190 -8.425 1.00 50.84 109 GLU A C 1
ATOM 852 O O . GLU A 1 109 ? 23.948 -19.930 -8.302 1.00 50.84 109 GLU A O 1
ATOM 857 N N . SER A 1 110 ? 23.190 -17.898 -8.661 1.00 50.53 110 SER A N 1
ATOM 858 C CA . SER A 1 110 ? 24.552 -17.379 -8.841 1.00 50.53 110 SER A CA 1
ATOM 859 C C . SER A 1 110 ? 24.602 -15.885 -8.576 1.00 50.53 110 SER A C 1
ATOM 861 O O . SER A 1 110 ? 24.013 -15.136 -9.343 1.00 50.53 110 SER A O 1
ATOM 863 N N . THR A 1 111 ? 25.250 -15.460 -7.482 1.00 51.00 111 THR A N 1
ATOM 864 C CA . THR A 1 111 ? 26.039 -14.213 -7.289 1.00 51.00 111 THR A CA 1
ATOM 865 C C . THR A 1 111 ? 26.434 -14.120 -5.800 1.00 51.00 111 THR A C 1
ATOM 867 O O . THR A 1 111 ? 25.642 -14.502 -4.944 1.00 51.00 111 THR A O 1
ATOM 870 N N . LEU A 1 112 ? 27.657 -13.646 -5.509 1.00 60.31 112 LEU A N 1
ATOM 871 C CA . LEU A 1 112 ? 28.282 -13.363 -4.197 1.00 60.31 112 LEU A CA 1
ATOM 872 C C . LEU A 1 112 ? 27.401 -13.501 -2.931 1.00 60.31 112 LEU A C 1
ATOM 874 O O . LEU A 1 112 ? 26.341 -12.891 -2.820 1.00 60.31 112 LEU A O 1
ATOM 878 N N . TYR A 1 113 ? 27.930 -14.162 -1.894 1.00 58.50 113 TYR A N 1
ATOM 879 C CA . TYR A 1 113 ? 27.287 -14.366 -0.581 1.00 58.50 113 TYR A CA 1
ATOM 880 C C . TYR A 1 113 ? 26.630 -13.101 0.013 1.00 58.50 113 TYR A C 1
ATOM 882 O O . TYR A 1 113 ? 25.515 -13.157 0.530 1.00 58.50 113 TYR A O 1
ATOM 890 N N . MET A 1 114 ? 27.269 -11.935 -0.138 1.00 55.50 114 MET A N 1
ATOM 891 C CA . MET A 1 114 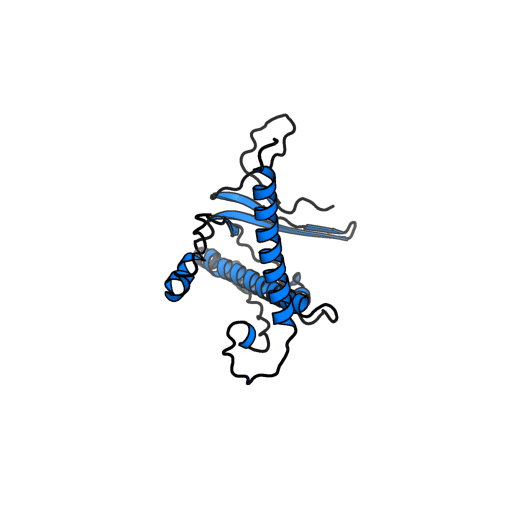? 26.701 -10.650 0.293 1.00 55.50 114 MET A CA 1
ATOM 892 C C . MET A 1 114 ? 25.437 -10.268 -0.491 1.00 55.50 114 MET A C 1
ATOM 894 O O . MET A 1 114 ? 24.440 -9.877 0.111 1.00 55.50 114 MET A O 1
ATOM 898 N N . CYS A 1 115 ? 25.423 -10.441 -1.815 1.00 58.09 115 CYS A N 1
ATOM 899 C CA . CYS A 1 115 ? 24.242 -10.199 -2.647 1.00 58.09 115 CYS A CA 1
ATOM 900 C C . CYS A 1 115 ? 23.073 -11.113 -2.252 1.00 58.09 115 CYS A C 1
ATOM 902 O O . CYS A 1 115 ? 21.927 -10.665 -2.251 1.00 58.09 115 CYS A O 1
ATOM 904 N N . LYS A 1 116 ? 23.355 -12.360 -1.850 1.00 61.31 116 LYS A N 1
ATOM 905 C CA . LYS A 1 116 ? 22.339 -13.294 -1.343 1.00 61.31 116 LYS A CA 1
ATOM 906 C C . LYS A 1 116 ? 21.717 -12.805 -0.031 1.00 61.31 116 LYS A C 1
ATOM 908 O O . LYS A 1 116 ? 20.496 -12.774 0.081 1.00 61.31 116 LYS A O 1
ATOM 913 N N . ILE A 1 117 ? 22.526 -12.344 0.928 1.00 63.56 117 ILE A N 1
ATOM 914 C CA . ILE A 1 117 ? 22.026 -11.809 2.208 1.00 63.56 117 ILE A CA 1
ATOM 915 C C . ILE A 1 117 ? 21.159 -10.564 1.988 1.00 63.56 117 ILE A C 1
ATOM 917 O O . ILE A 1 117 ? 20.023 -10.518 2.462 1.00 63.56 117 ILE A O 1
ATOM 921 N N . PHE A 1 118 ? 21.649 -9.575 1.232 1.00 64.62 118 PHE A N 1
ATOM 922 C CA . PHE A 1 118 ? 20.893 -8.345 0.972 1.00 64.62 118 PHE A CA 1
ATOM 923 C C . PHE A 1 118 ? 19.575 -8.616 0.239 1.00 64.62 118 PHE A C 1
ATOM 925 O O . PHE A 1 118 ? 18.552 -8.014 0.572 1.00 64.62 118 PHE A O 1
ATOM 932 N N . LYS A 1 119 ? 19.570 -9.553 -0.718 1.00 64.88 119 LYS A N 1
ATOM 933 C CA . LYS A 1 119 ? 18.359 -9.934 -1.451 1.00 64.88 119 LYS A CA 1
ATOM 934 C C . LYS A 1 119 ? 17.338 -10.623 -0.545 1.00 64.88 119 LYS A C 1
ATOM 936 O O . LYS A 1 119 ? 16.172 -10.240 -0.561 1.00 64.88 119 LYS A O 1
ATOM 941 N N . ASN A 1 120 ? 17.773 -11.556 0.302 1.00 65.25 120 ASN A N 1
ATOM 942 C CA . ASN A 1 120 ? 16.891 -12.236 1.254 1.00 65.25 120 ASN A CA 1
ATOM 943 C C . ASN A 1 120 ? 16.269 -11.250 2.254 1.00 65.25 120 ASN A C 1
ATOM 945 O O . ASN A 1 120 ? 15.068 -11.302 2.509 1.00 65.25 120 ASN A O 1
ATOM 949 N N . ILE A 1 121 ? 17.067 -10.314 2.777 1.00 70.31 121 ILE A N 1
ATOM 950 C CA . ILE A 1 121 ? 16.586 -9.268 3.689 1.00 70.31 121 ILE A CA 1
ATOM 951 C C . ILE A 1 121 ? 15.568 -8.367 2.982 1.00 70.31 121 ILE A C 1
ATOM 953 O O . ILE A 1 121 ? 14.491 -8.130 3.526 1.00 70.31 121 ILE A O 1
ATOM 957 N N . SER A 1 122 ? 15.865 -7.901 1.764 1.00 71.31 122 SER A N 1
ATOM 958 C CA . SER A 1 122 ? 14.948 -7.061 0.980 1.00 71.31 122 SER A CA 1
ATOM 959 C C . SER A 1 122 ? 13.592 -7.738 0.766 1.00 71.31 122 SER A C 1
ATOM 961 O O . SER A 1 122 ? 12.548 -7.115 0.948 1.00 71.31 122 SER A O 1
ATOM 963 N N . ILE A 1 123 ? 13.603 -9.028 0.445 1.00 73.44 123 ILE A N 1
ATOM 964 C CA . ILE A 1 123 ? 12.399 -9.826 0.222 1.00 73.44 123 ILE A CA 1
ATOM 965 C C . ILE A 1 123 ? 11.545 -9.940 1.495 1.00 73.44 123 ILE A C 1
ATOM 967 O O . ILE A 1 123 ? 10.339 -9.688 1.466 1.00 73.44 123 ILE A O 1
ATOM 971 N N . ILE A 1 124 ? 12.166 -10.266 2.633 1.00 75.56 124 ILE A N 1
ATOM 972 C CA . ILE A 1 124 ? 11.463 -10.376 3.921 1.00 75.56 124 ILE A CA 1
ATOM 973 C C . ILE A 1 124 ? 10.844 -9.032 4.304 1.00 75.56 124 ILE A C 1
ATOM 975 O O . ILE A 1 124 ? 9.706 -8.979 4.772 1.00 75.56 124 ILE A O 1
ATOM 979 N N . LEU A 1 125 ? 11.571 -7.936 4.075 1.00 79.94 125 LEU A N 1
ATOM 980 C CA . LEU A 1 125 ? 11.066 -6.591 4.326 1.00 79.94 125 LEU A CA 1
ATOM 981 C C . LEU A 1 125 ? 9.845 -6.264 3.458 1.00 79.94 125 LEU A C 1
ATOM 983 O O . LEU A 1 125 ? 8.912 -5.653 3.970 1.00 79.94 125 LEU A O 1
ATOM 987 N N . GLN A 1 126 ? 9.798 -6.711 2.199 1.00 85.19 126 GLN A N 1
ATOM 988 C CA . GLN A 1 126 ? 8.632 -6.519 1.329 1.00 85.19 126 GLN A CA 1
ATOM 989 C C . GLN A 1 126 ? 7.403 -7.289 1.830 1.00 85.19 126 GLN A C 1
ATOM 991 O O . GLN A 1 126 ? 6.330 -6.700 1.956 1.00 85.19 126 GLN A O 1
ATOM 996 N N . ILE A 1 127 ? 7.549 -8.569 2.196 1.00 86.88 127 ILE A N 1
ATOM 997 C CA . ILE A 1 127 ? 6.442 -9.368 2.760 1.00 86.88 127 ILE A CA 1
ATOM 998 C C . ILE A 1 127 ? 5.927 -8.728 4.053 1.00 86.88 127 ILE A C 1
ATOM 1000 O O . ILE A 1 127 ? 4.720 -8.548 4.229 1.00 86.88 127 ILE A O 1
ATOM 1004 N N . ARG A 1 128 ? 6.840 -8.326 4.944 1.00 87.81 128 ARG A N 1
ATOM 1005 C CA . ARG A 1 128 ? 6.493 -7.624 6.187 1.00 87.81 128 ARG A CA 1
ATOM 1006 C C . ARG A 1 128 ? 5.781 -6.309 5.919 1.00 87.81 128 ARG A C 1
ATOM 1008 O O . ARG A 1 128 ? 4.812 -6.000 6.608 1.00 87.81 128 ARG A O 1
ATOM 1015 N N . TRP A 1 129 ? 6.236 -5.548 4.929 1.00 90.06 129 TRP A N 1
ATOM 1016 C CA . TRP A 1 129 ? 5.601 -4.296 4.541 1.00 90.06 129 TRP A CA 1
ATOM 1017 C C . TRP A 1 129 ? 4.161 -4.530 4.065 1.00 90.06 129 TRP A C 1
ATOM 1019 O O . TRP A 1 129 ? 3.248 -3.924 4.625 1.00 90.06 129 TRP A O 1
ATOM 1029 N N . ILE A 1 130 ? 3.931 -5.479 3.146 1.00 91.88 130 ILE A N 1
ATOM 1030 C CA . ILE A 1 130 ? 2.584 -5.821 2.652 1.00 91.88 130 ILE A CA 1
ATOM 1031 C C . ILE A 1 130 ? 1.688 -6.298 3.801 1.00 91.88 130 ILE A C 1
ATOM 1033 O O . ILE A 1 130 ? 0.545 -5.860 3.925 1.00 91.88 130 ILE A O 1
ATOM 1037 N N . ASN A 1 131 ? 2.198 -7.161 4.681 1.00 93.19 131 ASN A N 1
ATOM 1038 C CA . ASN A 1 131 ? 1.440 -7.668 5.823 1.00 93.19 131 ASN A CA 1
ATOM 1039 C C . ASN A 1 131 ? 1.064 -6.560 6.818 1.00 93.19 131 ASN A C 1
ATOM 1041 O O . ASN A 1 131 ? -0.062 -6.546 7.319 1.00 93.19 131 ASN A O 1
ATOM 1045 N N . ASN A 1 132 ? 1.976 -5.624 7.091 1.00 93.81 132 ASN A N 1
ATOM 1046 C CA . ASN A 1 132 ? 1.708 -4.475 7.955 1.00 93.81 132 ASN A CA 1
ATOM 1047 C C . ASN A 1 132 ? 0.698 -3.512 7.319 1.00 93.81 132 ASN A C 1
ATOM 1049 O O . ASN A 1 132 ? -0.214 -3.051 8.005 1.00 93.81 132 ASN A O 1
ATOM 1053 N N . TYR A 1 133 ? 0.810 -3.259 6.014 1.00 94.88 133 TYR A N 1
ATOM 1054 C CA . TYR A 1 133 ? -0.150 -2.459 5.255 1.00 94.88 133 TYR A CA 1
ATOM 1055 C C . TYR A 1 133 ? -1.556 -3.082 5.294 1.00 94.88 133 TYR A C 1
ATOM 1057 O O . TYR A 1 133 ? -2.524 -2.441 5.705 1.00 94.88 133 TYR A O 1
ATOM 1065 N N . ASN A 1 134 ? -1.658 -4.378 4.990 1.00 96.00 134 ASN A N 1
ATOM 1066 C CA . ASN A 1 134 ? -2.900 -5.148 5.050 1.00 96.00 134 ASN A CA 1
ATOM 1067 C C . ASN A 1 134 ? -3.504 -5.202 6.461 1.00 96.00 134 ASN A C 1
ATOM 1069 O O . ASN A 1 134 ? -4.724 -5.137 6.614 1.00 96.00 134 ASN A O 1
ATOM 1073 N N . ARG A 1 135 ? -2.667 -5.302 7.502 1.00 96.38 135 ARG A N 1
ATOM 1074 C CA . ARG A 1 135 ? -3.109 -5.207 8.901 1.00 96.38 135 ARG A CA 1
ATOM 1075 C C . ARG A 1 135 ? -3.742 -3.850 9.178 1.00 96.38 135 ARG A C 1
ATOM 1077 O O . ARG A 1 135 ? -4.862 -3.809 9.668 1.00 96.38 135 ARG A O 1
ATOM 1084 N N . ARG A 1 136 ? -3.079 -2.764 8.786 1.00 95.69 136 ARG A N 1
ATOM 1085 C CA . ARG A 1 136 ? -3.595 -1.408 8.977 1.00 95.69 136 ARG A CA 1
ATOM 1086 C C . ARG A 1 136 ? -4.936 -1.189 8.274 1.00 95.69 136 ARG A C 1
ATOM 1088 O O . ARG A 1 136 ? -5.825 -0.585 8.859 1.00 95.69 136 ARG A O 1
ATOM 1095 N N . ILE A 1 137 ? -5.120 -1.729 7.066 1.00 97.00 137 ILE A N 1
ATOM 1096 C CA . ILE A 1 137 ? -6.426 -1.702 6.385 1.00 97.00 137 ILE A CA 1
ATOM 1097 C C . ILE A 1 137 ? -7.499 -2.368 7.253 1.00 97.00 137 ILE A C 1
ATOM 1099 O O . ILE A 1 137 ? -8.570 -1.798 7.443 1.00 97.00 137 ILE A O 1
ATOM 1103 N N . ARG A 1 138 ? -7.231 -3.555 7.810 1.00 97.06 138 ARG A N 1
ATOM 1104 C CA . ARG A 1 138 ? -8.197 -4.233 8.688 1.00 97.06 138 ARG A CA 1
ATOM 1105 C C . ARG A 1 138 ? -8.505 -3.431 9.945 1.00 97.06 138 ARG A C 1
ATOM 1107 O O . ARG A 1 138 ? -9.667 -3.389 10.339 1.00 97.06 138 ARG A O 1
ATOM 1114 N N . ASP A 1 139 ? -7.492 -2.814 10.540 1.00 96.94 139 ASP A N 1
ATOM 1115 C CA . ASP A 1 139 ? -7.616 -2.102 11.811 1.00 96.94 139 ASP A CA 1
ATOM 1116 C C . ASP A 1 139 ? -8.331 -0.750 11.649 1.00 96.94 139 ASP A C 1
ATOM 1118 O O . ASP A 1 139 ? -9.131 -0.382 12.503 1.00 96.94 139 ASP A O 1
ATOM 1122 N N . GLU A 1 140 ? -8.098 -0.030 10.545 1.00 96.31 140 GLU A N 1
ATOM 1123 C CA . GLU A 1 140 ? -8.697 1.292 10.297 1.00 96.31 140 GLU A CA 1
ATOM 1124 C C . GLU A 1 140 ? -10.007 1.205 9.492 1.00 96.31 140 GLU A C 1
ATOM 1126 O O . GLU A 1 140 ? -11.014 1.807 9.860 1.00 96.31 140 GLU A O 1
ATOM 1131 N N . VAL A 1 141 ? -10.038 0.428 8.404 1.00 97.06 141 VAL A N 1
ATOM 1132 C CA . VAL A 1 141 ? -11.208 0.332 7.508 1.00 97.06 141 VAL A CA 1
ATOM 1133 C C . VAL A 1 141 ? -12.219 -0.700 8.013 1.00 97.06 141 VAL A C 1
ATOM 1135 O O . VAL A 1 141 ? -13.428 -0.537 7.837 1.00 97.06 141 VAL A O 1
ATOM 1138 N N . GLY A 1 142 ? -11.755 -1.769 8.663 1.00 97.19 142 GLY A N 1
ATOM 1139 C CA . GLY A 1 142 ? -12.615 -2.851 9.145 1.00 97.19 142 GLY A C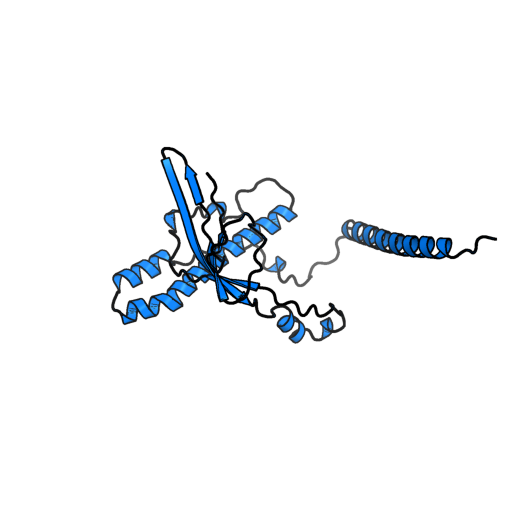A 1
ATOM 1140 C C . GLY A 1 142 ? -13.703 -2.408 10.126 1.00 97.19 142 GLY A C 1
ATOM 1141 O O . GLY A 1 142 ? -14.871 -2.735 9.884 1.00 97.19 142 GLY A O 1
ATOM 1142 N N . PRO A 1 143 ? -13.379 -1.655 11.196 1.00 97.94 143 PRO A N 1
ATOM 1143 C CA . PRO A 1 143 ? -14.383 -1.118 12.110 1.00 97.94 143 PRO A CA 1
ATOM 1144 C C . PRO A 1 143 ? -15.414 -0.236 11.401 1.00 97.94 143 PRO A C 1
ATOM 1146 O O . PRO A 1 143 ? -16.609 -0.376 11.657 1.00 97.94 143 PRO A O 1
ATOM 1149 N N . GLU A 1 144 ? -14.986 0.595 10.446 1.00 97.69 144 GLU A N 1
ATOM 1150 C CA . GLU A 1 144 ? -15.888 1.469 9.690 1.00 97.69 144 GLU A CA 1
ATOM 1151 C C . GLU A 1 144 ? -16.860 0.692 8.793 1.00 97.69 144 GLU A C 1
ATOM 1153 O O . GLU A 1 144 ? -18.038 1.049 8.696 1.00 97.69 144 GLU A O 1
ATOM 1158 N N . LEU A 1 145 ? -16.412 -0.403 8.170 1.00 97.62 145 LEU A N 1
ATOM 1159 C CA . LEU A 1 145 ? -17.294 -1.273 7.386 1.00 97.62 145 LEU A CA 1
ATOM 1160 C C . LEU A 1 145 ? -18.333 -1.972 8.268 1.00 97.62 145 LEU A C 1
ATOM 1162 O O . LEU A 1 145 ? -19.508 -2.015 7.896 1.00 97.62 145 LEU A O 1
ATOM 1166 N N . LYS A 1 146 ? -17.930 -2.457 9.451 1.00 96.56 146 LYS A N 1
ATOM 1167 C CA . LYS A 1 146 ? -18.855 -3.049 10.431 1.00 96.56 146 LYS A CA 1
ATOM 1168 C C . LYS A 1 146 ? -19.866 -2.029 10.943 1.00 96.56 146 LYS A C 1
ATOM 1170 O O . LYS A 1 146 ? -21.058 -2.317 10.963 1.00 96.56 146 LYS A O 1
ATOM 1175 N N . ARG A 1 147 ? -19.410 -0.823 11.299 1.00 97.81 147 ARG A N 1
ATOM 1176 C CA . ARG A 1 147 ? -20.258 0.278 11.780 1.00 97.81 147 ARG A CA 1
ATOM 1177 C C . ARG A 1 147 ? -21.335 0.658 10.763 1.00 97.81 147 ARG A C 1
ATOM 1179 O O . ARG A 1 147 ? -22.449 0.993 11.144 1.00 97.81 147 ARG A O 1
ATOM 1186 N N . LYS A 1 148 ? -21.012 0.585 9.468 1.00 97.81 148 LYS A N 1
ATOM 1187 C CA . LYS A 1 148 ? -21.948 0.830 8.358 1.00 97.81 148 LYS A CA 1
ATOM 1188 C C . LYS A 1 148 ? -22.737 -0.413 7.920 1.00 97.81 148 LYS A C 1
ATOM 1190 O O . LYS A 1 148 ? -23.416 -0.344 6.901 1.00 97.81 148 LYS A O 1
ATOM 1195 N N . LEU A 1 149 ? -22.626 -1.535 8.639 1.00 97.06 149 LEU A N 1
ATOM 1196 C CA . LEU A 1 149 ? -23.277 -2.817 8.333 1.00 97.06 149 LEU A CA 1
ATOM 1197 C C . LEU A 1 149 ? -22.955 -3.370 6.929 1.00 97.06 149 LEU A C 1
ATOM 1199 O O . LEU A 1 149 ? -23.713 -4.157 6.367 1.00 97.06 149 LEU A O 1
ATOM 1203 N N . LYS A 1 150 ? -21.804 -3.000 6.350 1.00 97.88 150 LYS A N 1
ATOM 1204 C CA . LYS A 1 150 ? -21.357 -3.469 5.028 1.00 97.88 150 LYS A CA 1
ATOM 1205 C C . LYS A 1 150 ? -20.565 -4.773 5.146 1.00 97.88 150 LYS A C 1
ATOM 1207 O O . LYS A 1 150 ? -19.358 -4.804 4.901 1.00 97.88 150 LYS A O 1
ATOM 1212 N N . MET A 1 151 ? -21.247 -5.849 5.535 1.00 97.00 151 MET A N 1
ATOM 1213 C CA . MET A 1 151 ? -20.601 -7.130 5.855 1.00 97.00 151 MET A CA 1
ATOM 1214 C C . MET A 1 151 ? -19.978 -7.823 4.635 1.00 97.00 151 MET A C 1
ATOM 1216 O O . MET A 1 151 ? -18.905 -8.407 4.765 1.00 97.00 151 MET A O 1
ATOM 1220 N N . ASP A 1 152 ? -20.554 -7.680 3.439 1.00 97.88 152 ASP A N 1
ATOM 1221 C CA . ASP A 1 152 ? -19.959 -8.231 2.211 1.00 97.88 152 ASP A CA 1
ATOM 1222 C C . ASP A 1 152 ? -18.607 -7.587 1.894 1.00 97.88 152 ASP A C 1
ATOM 1224 O O . ASP A 1 152 ? -17.621 -8.276 1.629 1.00 97.88 152 ASP A O 1
ATOM 1228 N N . ALA A 1 153 ? -18.532 -6.256 2.001 1.00 97.00 153 ALA A N 1
ATOM 1229 C CA . ALA A 1 153 ? -17.288 -5.512 1.824 1.00 97.00 153 ALA A CA 1
ATOM 1230 C C . ALA A 1 153 ? -16.271 -5.850 2.922 1.00 97.00 153 ALA A C 1
ATOM 1232 O O . ALA A 1 153 ? -15.078 -5.966 2.647 1.00 97.00 153 ALA A O 1
ATOM 1233 N N . PHE A 1 154 ? -16.736 -6.048 4.159 1.00 97.56 154 PHE A N 1
ATOM 1234 C CA . PHE A 1 154 ? -15.889 -6.474 5.269 1.00 97.56 154 PHE A CA 1
ATOM 1235 C C . PHE A 1 154 ? -15.278 -7.863 5.012 1.00 97.56 154 PHE A C 1
ATOM 1237 O O . PHE A 1 154 ? -14.063 -8.029 5.119 1.00 97.56 154 PHE A O 1
ATOM 1244 N N . ASN A 1 155 ? -16.089 -8.836 4.591 1.00 97.62 155 ASN A N 1
ATOM 1245 C CA . ASN A 1 155 ? -15.639 -10.186 4.247 1.00 97.62 155 ASN A CA 1
ATOM 1246 C C . ASN A 1 155 ? -14.685 -10.180 3.044 1.00 97.62 155 ASN A C 1
ATOM 1248 O O . ASN A 1 155 ? -13.654 -10.856 3.059 1.00 97.62 155 ASN A O 1
ATOM 1252 N N . TRP A 1 156 ? -14.987 -9.377 2.020 1.00 97.44 156 TRP A N 1
ATOM 1253 C CA . TRP A 1 156 ? -14.101 -9.161 0.877 1.00 97.44 156 TRP A CA 1
ATOM 1254 C C . TRP A 1 156 ? -12.740 -8.603 1.315 1.00 97.44 156 TRP A C 1
ATOM 1256 O O . TRP A 1 156 ? -11.701 -9.125 0.910 1.00 97.44 156 TRP A O 1
ATOM 1266 N N . MET A 1 157 ? -12.733 -7.598 2.191 1.00 97.56 157 MET A N 1
ATOM 1267 C CA . MET A 1 157 ? -11.515 -6.964 2.696 1.00 97.56 157 MET A CA 1
ATOM 1268 C C . MET A 1 157 ? -10.687 -7.928 3.555 1.00 97.56 157 MET A C 1
ATOM 1270 O O . MET A 1 157 ? -9.472 -8.009 3.368 1.00 97.56 157 MET A O 1
ATOM 1274 N N . LEU A 1 158 ? -11.315 -8.748 4.406 1.00 96.56 158 LEU A N 1
ATOM 1275 C CA . LEU A 1 158 ? -10.618 -9.816 5.133 1.00 96.56 158 LEU A CA 1
ATOM 1276 C C . LEU A 1 158 ? -9.963 -10.825 4.185 1.00 96.56 158 LEU A C 1
ATOM 1278 O O . LEU A 1 158 ? -8.799 -11.176 4.367 1.00 96.56 158 LEU A O 1
ATOM 1282 N N . LYS A 1 159 ? -10.683 -11.250 3.141 1.00 96.88 159 LYS A N 1
ATOM 1283 C CA . LYS A 1 159 ? -10.160 -12.185 2.139 1.00 96.88 159 LYS A CA 1
ATOM 1284 C C . LYS A 1 159 ? -8.971 -11.601 1.375 1.00 96.88 159 LYS A C 1
ATOM 1286 O O . LYS A 1 159 ? -7.995 -12.306 1.141 1.00 96.88 159 LYS A O 1
ATOM 1291 N N . LYS A 1 160 ? -9.043 -10.329 0.974 1.00 96.50 160 LYS A N 1
ATOM 1292 C CA . LYS A 1 160 ? -7.990 -9.657 0.191 1.00 96.50 160 LYS A CA 1
ATOM 1293 C C . LYS A 1 160 ? -6.758 -9.302 1.010 1.00 96.50 160 LYS A C 1
ATOM 1295 O O . LYS A 1 160 ? -5.663 -9.272 0.469 1.00 96.50 160 LYS A O 1
ATOM 1300 N N . THR A 1 161 ? -6.927 -9.062 2.304 1.00 96.44 161 THR A N 1
ATOM 1301 C CA . THR A 1 161 ? -5.826 -8.670 3.189 1.00 96.44 161 THR A CA 1
ATOM 1302 C C . THR A 1 161 ? -5.163 -9.862 3.889 1.00 96.44 161 THR A C 1
ATOM 1304 O O . THR A 1 161 ? -4.291 -9.644 4.729 1.00 96.44 161 THR A O 1
ATOM 1307 N N . ALA A 1 162 ? -5.548 -11.106 3.581 1.00 94.12 162 ALA A N 1
ATOM 1308 C CA . ALA A 1 162 ? -5.014 -12.307 4.225 1.00 94.12 162 ALA A CA 1
ATOM 1309 C C . ALA A 1 162 ? -3.476 -12.277 4.341 1.00 94.12 162 ALA A C 1
ATOM 1311 O O . ALA A 1 162 ? -2.773 -11.889 3.408 1.00 94.12 162 ALA A O 1
ATOM 1312 N N . THR A 1 163 ? -2.964 -12.642 5.520 1.00 91.00 163 THR A N 1
ATOM 1313 C CA . THR A 1 163 ? -1.530 -12.573 5.826 1.00 91.00 163 THR A CA 1
ATOM 1314 C C . THR A 1 163 ? -0.745 -13.522 4.927 1.00 91.00 163 THR A C 1
ATOM 1316 O O . THR A 1 163 ? -1.063 -14.707 4.843 1.00 91.00 163 THR A O 1
ATOM 1319 N N . ILE A 1 164 ? 0.311 -13.008 4.305 1.00 87.81 164 ILE A N 1
ATOM 1320 C CA . ILE A 1 164 ? 1.256 -13.797 3.519 1.00 87.81 164 ILE A CA 1
ATOM 1321 C C . ILE A 1 164 ? 2.242 -14.452 4.497 1.00 87.81 164 ILE A C 1
ATOM 1323 O O . ILE A 1 164 ? 2.834 -13.731 5.308 1.00 87.81 164 ILE A O 1
ATOM 1327 N N . PRO A 1 165 ? 2.431 -15.782 4.466 1.00 83.19 165 PRO A N 1
ATOM 1328 C CA . PRO A 1 165 ? 3.391 -16.455 5.335 1.00 83.19 165 PRO A CA 1
ATOM 1329 C C . PRO A 1 165 ? 4.809 -15.903 5.143 1.00 83.19 165 PRO A C 1
ATOM 1331 O O . PRO A 1 165 ? 5.301 -15.813 4.020 1.00 83.19 165 PRO A O 1
ATOM 1334 N N . GLU A 1 166 ? 5.481 -15.542 6.239 1.00 72.50 166 GLU A N 1
ATOM 1335 C CA . GLU A 1 166 ? 6.905 -15.201 6.191 1.00 72.50 166 GLU A CA 1
ATOM 1336 C C . GLU A 1 166 ? 7.719 -16.483 5.988 1.00 72.50 166 GLU A C 1
ATOM 1338 O O . GLU A 1 166 ? 7.535 -17.469 6.708 1.00 72.50 166 GLU A O 1
ATOM 1343 N N . VAL A 1 167 ? 8.644 -16.466 5.023 1.00 66.88 167 VAL A N 1
ATOM 1344 C CA . VAL A 1 167 ? 9.657 -17.518 4.910 1.00 66.88 167 VAL A CA 1
ATOM 1345 C C . VAL A 1 167 ? 10.510 -17.435 6.171 1.00 66.88 167 VAL A C 1
ATOM 1347 O O . VAL A 1 167 ? 11.256 -16.472 6.360 1.00 66.88 167 VAL A O 1
ATOM 1350 N N . LYS A 1 168 ? 10.376 -18.421 7.063 1.00 54.09 168 LYS A N 1
ATOM 1351 C CA . LYS A 1 168 ? 11.281 -18.563 8.202 1.00 54.09 168 LYS A CA 1
ATOM 1352 C C . LYS A 1 168 ? 12.670 -18.786 7.626 1.00 54.09 168 LYS A C 1
ATOM 1354 O O . LYS A 1 168 ? 12.921 -19.822 7.011 1.00 54.09 168 LYS A O 1
ATOM 1359 N N . LEU A 1 169 ? 13.554 -17.804 7.776 1.00 50.25 169 LEU A N 1
ATOM 1360 C CA . LEU A 1 169 ? 14.965 -18.062 7.554 1.00 50.25 169 LEU A CA 1
ATOM 1361 C C . LEU A 1 169 ? 15.364 -19.193 8.497 1.00 50.25 169 LEU A C 1
ATOM 1363 O O . LEU A 1 169 ? 15.105 -19.147 9.698 1.00 50.25 169 LEU A O 1
ATOM 1367 N N . ILE A 1 170 ? 15.960 -20.216 7.902 1.00 45.62 170 ILE A N 1
ATOM 1368 C CA . ILE A 1 170 ? 16.846 -21.130 8.596 1.00 45.62 170 ILE A CA 1
ATOM 1369 C C . ILE A 1 170 ? 17.850 -20.263 9.370 1.00 45.62 170 ILE A C 1
ATOM 1371 O O . ILE A 1 170 ? 18.499 -19.391 8.792 1.00 45.62 170 ILE A O 1
ATOM 1375 N N . ASP A 1 171 ? 17.907 -20.545 10.666 1.00 38.25 171 ASP A N 1
ATOM 1376 C CA . ASP A 1 171 ? 18.785 -20.019 11.707 1.00 38.25 171 ASP A CA 1
ATOM 1377 C C . ASP A 1 171 ? 18.507 -18.594 12.234 1.00 38.25 171 ASP A C 1
ATOM 1379 O O . ASP A 1 171 ? 18.850 -17.570 11.637 1.00 38.25 171 ASP A O 1
ATOM 1383 N N . GLU A 1 172 ? 17.951 -18.542 13.450 1.00 38.81 172 GLU A N 1
ATOM 1384 C CA . GLU A 1 172 ? 17.830 -17.339 14.287 1.00 38.81 172 GLU A CA 1
ATOM 1385 C C . GLU A 1 172 ? 19.198 -16.722 14.666 1.00 38.81 172 GLU A C 1
ATOM 1387 O O . GLU A 1 172 ? 19.260 -15.628 15.231 1.00 38.81 172 GLU A O 1
ATOM 1392 N N . GLY A 1 173 ? 20.312 -17.361 14.293 1.00 38.53 173 GLY A N 1
ATOM 1393 C CA . GLY A 1 173 ? 21.672 -16.891 14.559 1.00 38.53 173 GLY A CA 1
ATOM 1394 C C . GLY A 1 173 ? 22.147 -15.673 13.752 1.00 38.53 173 GLY A C 1
ATOM 1395 O O . GLY A 1 173 ? 23.150 -15.071 14.128 1.00 38.53 173 GLY A O 1
ATOM 1396 N N . LEU A 1 174 ? 21.464 -15.253 12.674 1.00 44.94 174 LEU A N 1
ATOM 1397 C CA . LEU A 1 174 ? 21.964 -14.144 11.834 1.00 44.94 174 LEU A CA 1
ATOM 1398 C C . LEU A 1 174 ? 21.694 -12.745 12.424 1.00 44.94 174 LEU A C 1
ATOM 1400 O O . LEU A 1 174 ? 22.382 -11.788 12.071 1.00 44.94 174 LEU A O 1
ATOM 1404 N N . LEU A 1 175 ? 20.702 -12.608 13.311 1.00 40.16 175 LEU A N 1
ATOM 1405 C CA . LEU A 1 175 ? 20.379 -11.328 13.963 1.00 40.16 175 LEU A CA 1
ATOM 1406 C C . LEU A 1 175 ? 20.751 -11.290 15.453 1.00 40.16 175 LEU A C 1
ATOM 1408 O O . LEU A 1 175 ? 20.994 -10.200 15.966 1.00 40.16 175 LEU A O 1
ATOM 1412 N N . PHE A 1 176 ? 20.864 -12.442 16.126 1.00 40.28 176 PHE A N 1
ATOM 1413 C CA . PHE A 1 176 ? 21.281 -12.542 17.531 1.00 40.28 176 PHE A CA 1
ATOM 1414 C C . PHE A 1 176 ? 22.134 -13.798 17.786 1.00 40.28 176 PHE A C 1
ATOM 1416 O O . PHE A 1 176 ? 21.791 -14.650 18.598 1.00 40.28 176 PHE A O 1
ATOM 1423 N N . GLY A 1 177 ? 23.268 -13.930 17.098 1.00 28.03 177 GLY A N 1
ATOM 1424 C CA . GLY A 1 177 ? 24.246 -14.974 17.406 1.00 28.03 177 GLY A CA 1
ATOM 1425 C C . GLY A 1 177 ? 25.022 -14.652 18.685 1.00 28.03 177 GLY A C 1
ATOM 1426 O O . GLY A 1 177 ? 25.957 -13.851 18.657 1.00 28.03 177 GLY A O 1
ATOM 1427 N N . HIS A 1 178 ? 24.653 -15.287 19.803 1.00 31.69 178 HIS A N 1
ATOM 1428 C CA . HIS A 1 178 ? 25.615 -15.589 20.864 1.00 31.69 178 HIS A CA 1
ATOM 1429 C C . HIS A 1 178 ? 26.729 -16.434 20.238 1.00 31.69 178 HIS A C 1
ATOM 1431 O O . HIS A 1 178 ? 26.479 -17.456 19.601 1.00 31.69 178 HIS A O 1
ATOM 1437 N N . SER A 1 179 ? 27.954 -15.934 20.339 1.00 31.39 179 SER A N 1
ATOM 1438 C CA . SER A 1 179 ? 29.132 -16.532 19.729 1.00 31.39 179 SER A CA 1
ATOM 1439 C C . SER A 1 179 ? 29.599 -17.731 20.555 1.00 31.39 179 SER A C 1
ATOM 1441 O O . SER A 1 179 ? 30.544 -17.597 21.323 1.00 31.39 179 SER A O 1
ATOM 1443 N N . ASP A 1 180 ? 28.981 -18.894 20.359 1.00 36.78 180 ASP A N 1
ATOM 1444 C CA . ASP A 1 180 ? 29.402 -20.160 20.977 1.00 36.78 180 ASP A CA 1
ATOM 1445 C C . ASP A 1 180 ? 30.038 -21.110 19.954 1.00 36.78 180 ASP A C 1
ATOM 1447 O O . ASP A 1 180 ? 29.627 -22.253 19.766 1.00 36.78 180 ASP A O 1
ATOM 1451 N N . SER A 1 181 ? 31.097 -20.646 19.289 1.00 28.92 181 SER A N 1
ATOM 1452 C CA . SER A 1 181 ? 31.988 -21.540 18.547 1.00 28.92 181 SER A CA 1
ATOM 1453 C C . SER A 1 181 ? 33.449 -21.145 18.742 1.00 28.92 181 SER A C 1
ATOM 1455 O O . SER A 1 181 ? 33.861 -20.016 18.474 1.00 28.92 181 SER A O 1
ATOM 1457 N N . THR A 1 182 ? 34.212 -22.114 19.243 1.00 29.84 182 THR A N 1
ATOM 1458 C CA . THR A 1 182 ? 35.663 -22.115 19.438 1.00 29.84 182 THR A CA 1
ATOM 1459 C C . THR A 1 182 ? 36.424 -21.808 18.135 1.00 29.84 182 THR A C 1
ATOM 1461 O O . THR A 1 182 ? 35.905 -22.002 17.033 1.00 29.84 182 THR A O 1
ATOM 1464 N N . PRO A 1 183 ? 37.653 -21.266 18.227 1.00 34.00 183 PRO A N 1
ATOM 1465 C CA . PRO A 1 183 ? 38.251 -20.478 17.160 1.00 34.00 183 PRO A CA 1
ATOM 1466 C C . PRO A 1 183 ? 38.778 -21.372 16.037 1.00 34.00 183 PRO A C 1
ATOM 1468 O O . PRO A 1 183 ? 39.654 -22.203 16.256 1.00 34.00 183 PRO A O 1
ATOM 1471 N N . SER A 1 184 ? 38.308 -21.143 14.812 1.00 33.31 184 SER A N 1
ATOM 1472 C CA . SER A 1 184 ? 38.992 -21.604 13.602 1.00 33.31 184 SER A CA 1
ATOM 1473 C C . SER A 1 184 ? 39.492 -20.394 12.821 1.00 33.31 184 SER A C 1
ATOM 1475 O O . SER A 1 184 ? 38.749 -19.506 12.412 1.00 33.31 184 SER A O 1
ATOM 1477 N N . THR A 1 185 ? 40.811 -20.334 12.700 1.00 46.47 185 THR A N 1
ATOM 1478 C CA . THR A 1 185 ? 41.614 -19.254 12.135 1.00 46.47 185 THR A CA 1
ATOM 1479 C C . THR A 1 185 ? 41.244 -18.935 10.684 1.00 46.47 185 THR A C 1
ATOM 1481 O O . THR A 1 185 ? 41.633 -19.668 9.780 1.00 46.47 185 THR A O 1
ATOM 1484 N N . CYS A 1 186 ? 40.595 -17.794 10.434 1.00 40.84 186 CYS A N 1
ATOM 1485 C CA . CYS A 1 186 ? 40.458 -17.224 9.090 1.00 40.84 186 CYS A CA 1
ATOM 1486 C C . CYS A 1 186 ? 40.983 -15.777 9.077 1.00 40.84 186 CYS A C 1
ATOM 1488 O O . CYS A 1 186 ? 40.276 -14.812 9.354 1.00 40.84 186 CYS A O 1
ATOM 1490 N N . LYS A 1 187 ? 42.286 -15.638 8.799 1.00 45.25 187 LYS A N 1
ATOM 1491 C CA . LYS A 1 187 ? 43.099 -14.407 8.905 1.00 45.25 187 LYS A CA 1
ATOM 1492 C C . LYS A 1 187 ? 42.826 -13.330 7.833 1.00 45.25 187 LYS A C 1
ATOM 1494 O O . LYS A 1 187 ? 43.561 -12.350 7.775 1.00 45.25 187 LYS A O 1
ATOM 1499 N N . GLN A 1 188 ? 41.806 -13.459 6.983 1.00 49.50 188 GLN A N 1
ATOM 1500 C CA . GLN A 1 188 ? 41.678 -12.597 5.794 1.00 49.50 188 GLN A CA 1
ATOM 1501 C C . GLN A 1 188 ? 40.958 -11.257 6.032 1.00 49.50 188 GLN A C 1
ATOM 1503 O O . GLN A 1 188 ? 41.255 -10.282 5.346 1.00 49.50 188 GLN A O 1
ATOM 1508 N N . PHE A 1 189 ? 40.080 -11.151 7.035 1.00 46.59 189 PHE A N 1
ATOM 1509 C CA . PHE A 1 189 ? 39.315 -9.915 7.277 1.00 46.59 189 PHE A CA 1
ATOM 1510 C C . PHE A 1 189 ? 40.102 -8.848 8.055 1.00 46.59 189 PHE A C 1
ATOM 1512 O O . PHE A 1 189 ? 39.975 -7.653 7.791 1.00 46.59 189 PHE A O 1
ATOM 1519 N N . HIS A 1 190 ? 40.976 -9.267 8.975 1.00 51.28 190 HIS A N 1
ATOM 1520 C CA . HIS A 1 190 ? 41.780 -8.336 9.773 1.00 51.28 190 HIS A CA 1
ATOM 1521 C C . HIS A 1 190 ? 42.853 -7.618 8.952 1.00 51.28 190 HIS A C 1
ATOM 1523 O O . HIS A 1 190 ? 43.151 -6.461 9.235 1.00 51.28 190 HIS A O 1
ATOM 1529 N N . ILE A 1 191 ? 43.387 -8.261 7.909 1.00 58.88 191 ILE A N 1
ATOM 1530 C CA . ILE A 1 191 ? 44.393 -7.654 7.030 1.00 58.88 191 ILE A CA 1
ATOM 1531 C C . ILE A 1 191 ? 43.783 -6.482 6.256 1.00 58.88 191 ILE A C 1
ATOM 1533 O O . ILE A 1 191 ? 44.393 -5.422 6.185 1.00 58.88 191 ILE A O 1
ATOM 1537 N N . LEU A 1 192 ? 42.561 -6.626 5.736 1.00 61.78 192 LEU A N 1
ATOM 1538 C CA . LEU A 1 192 ? 41.910 -5.564 4.967 1.00 61.78 192 LEU A CA 1
ATOM 1539 C C . LEU A 1 192 ? 41.585 -4.344 5.842 1.00 61.78 192 LEU A C 1
ATOM 1541 O O . LEU A 1 192 ? 41.860 -3.210 5.456 1.00 61.78 192 LEU A O 1
ATOM 1545 N N . VAL A 1 193 ? 41.062 -4.572 7.050 1.00 69.50 193 VAL A N 1
ATOM 1546 C CA . VAL A 1 193 ? 40.779 -3.494 8.012 1.00 69.50 193 VAL A CA 1
ATOM 1547 C C . VAL A 1 193 ? 42.075 -2.816 8.473 1.00 69.50 193 VAL A C 1
ATOM 1549 O O . VAL A 1 193 ? 42.123 -1.589 8.583 1.00 69.50 193 VAL A O 1
ATOM 1552 N N . TYR A 1 194 ? 43.149 -3.585 8.681 1.00 73.94 194 TYR A N 1
ATOM 1553 C CA . TYR A 1 194 ? 44.474 -3.051 8.997 1.00 73.94 194 TYR A CA 1
ATOM 1554 C C . TYR A 1 194 ? 45.060 -2.216 7.848 1.00 73.94 194 TYR A C 1
ATOM 1556 O O . TYR A 1 194 ? 45.570 -1.129 8.083 1.00 73.94 194 TYR A O 1
ATOM 1564 N N . LEU A 1 195 ? 44.935 -2.660 6.595 1.00 75.81 195 LEU A N 1
ATOM 1565 C CA . LEU A 1 195 ? 45.416 -1.911 5.429 1.00 75.81 195 LEU A CA 1
ATOM 1566 C C . LEU A 1 195 ? 44.638 -0.608 5.213 1.00 75.81 195 LEU A C 1
ATOM 1568 O O . LEU A 1 195 ? 45.249 0.426 4.953 1.00 75.81 195 LEU A O 1
ATOM 1572 N N . ILE A 1 196 ? 43.310 -0.628 5.374 1.00 74.69 196 ILE A N 1
ATOM 1573 C CA . ILE A 1 196 ? 42.473 0.575 5.253 1.00 74.69 196 ILE A CA 1
ATOM 1574 C C . ILE A 1 196 ? 42.807 1.563 6.378 1.00 74.69 196 ILE A C 1
ATOM 1576 O O . ILE A 1 196 ? 43.023 2.745 6.121 1.00 74.69 196 ILE A O 1
ATOM 1580 N N . SER A 1 197 ? 42.916 1.094 7.624 1.00 73.06 197 SER A N 1
ATOM 1581 C CA . SER A 1 197 ? 43.297 1.954 8.753 1.00 73.06 197 SER A CA 1
ATOM 1582 C C . SER A 1 197 ? 44.718 2.514 8.613 1.00 73.06 197 SER A C 1
ATOM 1584 O O . SER A 1 197 ? 44.917 3.709 8.835 1.00 73.06 197 SER A O 1
ATOM 1586 N N . LEU A 1 198 ? 45.687 1.712 8.162 1.00 77.94 198 LEU A N 1
ATOM 1587 C CA . LEU A 1 198 ? 47.051 2.169 7.885 1.00 77.94 198 LEU A CA 1
ATOM 1588 C C . LEU A 1 198 ? 47.074 3.215 6.761 1.00 77.94 198 LEU A C 1
ATOM 1590 O O . LEU A 1 198 ? 47.748 4.234 6.900 1.00 77.94 198 LEU A O 1
ATOM 1594 N N . TYR A 1 199 ? 46.293 3.013 5.693 1.00 81.25 199 TYR A N 1
ATOM 1595 C CA . TYR A 1 199 ? 46.135 3.978 4.604 1.00 81.25 199 TYR A CA 1
ATOM 1596 C C . TYR A 1 199 ? 45.593 5.320 5.112 1.00 81.25 199 TYR A C 1
ATOM 1598 O O . TYR A 1 199 ? 46.198 6.354 4.847 1.00 81.25 199 TYR A O 1
ATOM 1606 N N . TYR A 1 200 ? 44.526 5.325 5.919 1.00 73.19 200 TYR A N 1
ATOM 1607 C CA . TYR A 1 200 ? 43.973 6.561 6.492 1.00 73.19 200 TYR A CA 1
ATOM 1608 C C . TYR A 1 200 ? 44.947 7.264 7.457 1.00 73.19 200 TYR A C 1
ATOM 1610 O O . TYR A 1 200 ? 45.047 8.496 7.465 1.00 73.19 200 TYR A O 1
ATOM 1618 N N . ILE A 1 201 ? 45.718 6.507 8.244 1.00 74.44 201 ILE A N 1
ATOM 1619 C CA . ILE A 1 201 ? 46.745 7.067 9.138 1.00 74.44 201 ILE A CA 1
ATOM 1620 C C . ILE A 1 201 ? 47.910 7.663 8.329 1.00 74.44 201 ILE A C 1
ATOM 1622 O O . ILE A 1 201 ? 48.392 8.748 8.657 1.00 74.44 201 ILE A O 1
ATOM 1626 N N . LEU A 1 202 ? 48.343 7.006 7.251 1.00 70.94 202 LEU A N 1
ATOM 1627 C CA . LEU A 1 202 ? 49.396 7.509 6.364 1.00 70.94 202 LEU A CA 1
ATOM 1628 C C . LEU A 1 202 ? 48.935 8.744 5.577 1.00 70.94 202 LEU A C 1
ATOM 1630 O O . LEU A 1 202 ? 49.664 9.735 5.529 1.00 70.94 202 LEU A O 1
ATOM 1634 N N . CYS A 1 203 ? 47.708 8.740 5.049 1.00 63.84 203 CYS A N 1
ATOM 1635 C CA . CYS A 1 203 ? 47.128 9.885 4.342 1.00 63.84 203 CYS A CA 1
ATOM 1636 C C . CYS A 1 203 ? 46.982 11.112 5.259 1.00 63.84 203 CYS A C 1
ATOM 1638 O O . CYS A 1 203 ? 47.310 12.229 4.857 1.00 63.84 203 CYS A O 1
ATOM 1640 N N . SER A 1 204 ? 46.557 10.920 6.515 1.00 66.56 204 SER A N 1
ATOM 1641 C CA . SER A 1 204 ? 46.435 12.028 7.478 1.00 66.56 204 SER A CA 1
ATOM 1642 C C . SER A 1 204 ? 47.791 12.611 7.900 1.00 66.56 204 SER A C 1
ATOM 1644 O O . SER A 1 204 ? 47.908 13.826 8.078 1.00 66.56 204 SER A O 1
ATOM 1646 N N . LYS A 1 205 ? 48.843 11.785 8.002 1.00 62.38 205 LYS A N 1
ATOM 1647 C CA . LYS A 1 205 ? 50.213 12.259 8.264 1.00 62.38 205 LYS A CA 1
ATOM 1648 C C . LYS A 1 205 ? 50.826 12.982 7.063 1.00 62.38 205 LYS A C 1
ATOM 1650 O O . LYS A 1 205 ? 51.487 13.999 7.262 1.00 62.38 205 LYS A O 1
ATOM 1655 N N . PHE A 1 206 ? 50.571 12.514 5.840 1.00 58.53 206 PHE A N 1
ATOM 1656 C CA . PHE A 1 206 ? 51.043 13.171 4.616 1.00 58.53 206 PHE A CA 1
ATOM 1657 C C . PHE A 1 206 ? 50.421 14.566 4.444 1.00 58.53 206 PHE A C 1
ATOM 1659 O O . PHE A 1 206 ? 51.131 15.524 4.147 1.00 58.53 206 PHE A O 1
ATOM 1666 N N . SER A 1 207 ? 49.126 14.718 4.751 1.00 55.84 207 SER A N 1
ATOM 1667 C CA . SER A 1 207 ? 48.445 16.020 4.699 1.00 55.84 207 SER A CA 1
ATOM 1668 C C . SER A 1 207 ? 49.041 17.050 5.672 1.00 55.84 207 SER A C 1
ATOM 1670 O O . SER A 1 207 ? 49.160 18.218 5.313 1.00 55.84 207 SER A O 1
ATOM 1672 N N . ARG A 1 208 ? 49.480 16.629 6.871 1.00 56.72 208 ARG A N 1
ATOM 1673 C CA . ARG A 1 208 ? 50.164 17.517 7.837 1.00 56.72 208 ARG A CA 1
ATOM 1674 C C . ARG A 1 208 ? 51.582 17.899 7.409 1.00 56.72 208 ARG A C 1
ATOM 1676 O O . ARG A 1 208 ? 52.035 18.997 7.716 1.00 56.72 208 ARG A O 1
ATOM 1683 N N . TYR A 1 209 ? 52.290 17.015 6.708 1.00 55.50 209 TYR A N 1
ATOM 1684 C CA . TYR A 1 209 ? 53.655 17.287 6.244 1.00 55.50 209 TYR A CA 1
ATOM 1685 C C . TYR A 1 209 ? 53.679 18.323 5.109 1.00 55.50 209 TYR A C 1
ATOM 1687 O O . TYR A 1 209 ? 54.562 19.177 5.063 1.00 55.50 209 TYR A O 1
ATOM 1695 N N . VAL A 1 210 ? 52.672 18.301 4.230 1.00 57.19 210 VAL A N 1
ATOM 1696 C CA . VAL A 1 210 ? 52.518 19.280 3.139 1.00 57.19 210 VAL A CA 1
ATOM 1697 C C . VAL A 1 210 ? 52.167 20.681 3.666 1.00 57.19 210 VAL A C 1
ATOM 1699 O O . VAL A 1 210 ? 52.627 21.673 3.100 1.00 57.19 210 VAL A O 1
ATOM 1702 N N . GLU A 1 211 ? 51.412 20.786 4.764 1.00 56.00 211 GLU A N 1
ATOM 1703 C CA . GLU A 1 211 ? 51.167 22.070 5.444 1.00 56.00 211 GLU A CA 1
ATOM 1704 C C . GLU A 1 211 ? 52.437 22.640 6.093 1.00 56.00 211 GLU A C 1
ATOM 1706 O O . GLU A 1 211 ? 52.698 23.835 5.963 1.00 56.00 211 GLU A O 1
ATOM 1711 N N . LEU A 1 212 ? 53.276 21.796 6.704 1.00 55.91 212 LEU A N 1
ATOM 1712 C CA . LEU A 1 212 ? 54.531 22.233 7.330 1.00 55.91 212 LEU A CA 1
ATOM 1713 C C . LEU A 1 212 ? 55.581 22.712 6.311 1.00 55.91 212 LEU A C 1
ATOM 1715 O O . LEU A 1 212 ? 56.295 23.674 6.583 1.00 55.91 212 LEU A O 1
ATOM 1719 N N . ILE A 1 213 ? 55.646 22.117 5.113 1.00 55.66 213 ILE A N 1
ATOM 1720 C CA . ILE A 1 213 ? 56.591 22.538 4.056 1.00 55.66 213 ILE A CA 1
ATOM 1721 C C . ILE A 1 213 ? 56.203 23.898 3.438 1.00 55.66 213 ILE A C 1
ATOM 1723 O O . ILE A 1 213 ? 57.074 24.639 2.986 1.00 55.66 213 ILE A O 1
ATOM 1727 N N . LYS A 1 214 ? 54.920 24.291 3.474 1.00 55.44 214 LYS A N 1
ATOM 1728 C CA . LYS A 1 214 ? 54.470 25.624 3.022 1.00 55.44 214 LYS A CA 1
ATOM 1729 C C . LYS A 1 214 ? 54.786 26.763 4.004 1.00 55.44 214 LYS A C 1
ATOM 1731 O O . LYS A 1 214 ? 54.599 27.919 3.634 1.00 55.44 214 LYS A O 1
ATOM 1736 N N . MET A 1 215 ? 55.269 26.466 5.216 1.00 52.38 215 MET A N 1
ATOM 1737 C CA . MET A 1 215 ? 55.601 27.468 6.243 1.00 52.38 215 MET A CA 1
ATOM 1738 C C . MET A 1 215 ? 57.102 27.805 6.337 1.00 52.38 215 MET A C 1
ATOM 1740 O O . MET A 1 215 ? 57.488 28.586 7.205 1.00 52.38 215 MET A O 1
ATOM 1744 N N . CYS A 1 216 ? 57.963 27.272 5.459 1.00 46.66 216 CYS A N 1
ATOM 1745 C CA . CYS A 1 216 ? 59.361 27.712 5.403 1.00 46.66 216 CYS A CA 1
ATOM 1746 C C . CYS A 1 216 ? 59.451 29.126 4.786 1.00 46.66 216 CYS A C 1
ATOM 1748 O O . CYS A 1 216 ? 58.951 29.324 3.674 1.00 46.66 216 CYS A O 1
ATOM 1750 N N . PRO A 1 217 ? 60.088 30.110 5.453 1.00 54.09 217 PRO A N 1
ATOM 1751 C CA . PRO A 1 217 ? 60.280 31.433 4.876 1.00 54.09 217 PRO A CA 1
ATOM 1752 C C . PRO A 1 217 ? 61.221 31.331 3.674 1.00 54.09 217 PRO A C 1
ATOM 1754 O O . PRO A 1 217 ? 62.263 30.678 3.747 1.00 54.09 217 PRO A O 1
ATOM 1757 N N . LYS A 1 218 ? 60.856 31.985 2.567 1.00 53.69 218 LYS A N 1
ATOM 1758 C CA . LYS A 1 218 ? 61.796 32.249 1.476 1.00 53.69 218 LYS A CA 1
ATOM 1759 C C . LYS A 1 218 ? 62.872 33.187 2.029 1.00 53.69 218 LYS A C 1
ATOM 1761 O O . LYS A 1 218 ? 62.538 34.310 2.405 1.00 53.69 218 LYS A O 1
ATOM 1766 N N . GLY A 1 219 ? 64.097 32.679 2.158 1.00 47.09 219 GLY A N 1
ATOM 1767 C CA . GLY A 1 219 ? 65.292 33.507 2.333 1.00 47.09 219 GLY A CA 1
ATOM 1768 C C . GLY A 1 219 ? 65.590 34.310 1.078 1.00 47.09 219 GLY A C 1
ATOM 1769 O O . GLY A 1 219 ? 65.173 33.855 -0.015 1.00 47.09 219 GLY A O 1
#

Sequence (219 aa):
MFLAPIGVSYGQPASSDKICGPVELKPGFFLSNEPGYYKEGDFGVRLENILETVEAGKSVGSLIKIIPKLEKFSIKKTSESFLKFRDVTLVPYEPKLINYDMLNPSHVESTLYMCKIFKNISIILQIRWINNYNRRIRDEVGPELKRKLKMDAFNWMLKKTATIPEVKLIDEGLLFGHSDSTPSTCKQFHILVYLISLYYILCSKFSRYVELIKMCPKG

Secondary structure (DSSP, 8-state):
----SEEE-S------S---PPPPP-TT-EEEE--EEE-TTS-EEE--EEEEEEEE--HHHHHHHH-GGGGGS------PPEEEEEE-------GGG--TTTT-GGG--SS-HHHHHHHHHHHHHHHHHHHHHHHHHHHHHHHHHHHTT-HHHHHHHHHHT-PPPP---S-THHHH----------THHHHHHHHHHHHHHHHHHHHHHHHHHTTS---